Protein AF-A0A419FJH6-F1 (afdb_monomer)

Structure (mmCIF, N/CA/C/O backbone):
data_AF-A0A419FJH6-F1
#
_entry.id   AF-A0A419FJH6-F1
#
loop_
_atom_site.group_PDB
_atom_site.id
_atom_site.type_symbol
_atom_site.label_atom_id
_atom_site.label_alt_id
_atom_site.label_comp_id
_atom_site.label_asym_id
_atom_site.label_entity_id
_atom_site.label_seq_id
_atom_site.pdbx_PDB_ins_code
_atom_site.Cartn_x
_atom_site.Cartn_y
_atom_site.Cartn_z
_atom_site.occupancy
_atom_site.B_iso_or_equiv
_atom_site.auth_seq_id
_atom_site.auth_comp_id
_atom_site.auth_asym_id
_atom_site.auth_atom_id
_atom_site.pdbx_PDB_model_num
ATOM 1 N N . MET 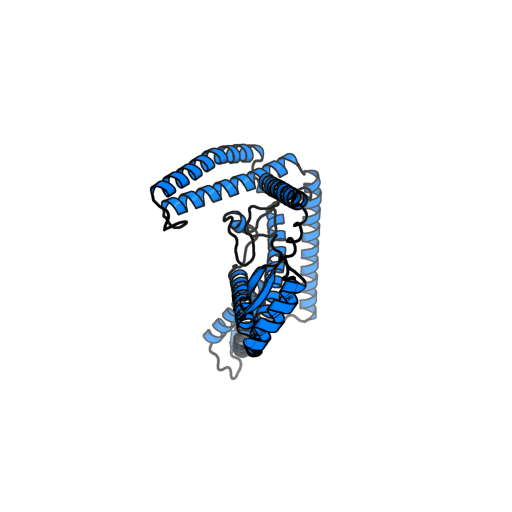A 1 1 ? -9.532 -7.442 39.190 1.00 80.81 1 MET A N 1
ATOM 2 C CA . MET A 1 1 ? -10.784 -8.188 39.504 1.00 80.81 1 MET A CA 1
ATOM 3 C C . MET A 1 1 ? -11.978 -7.260 39.290 1.00 80.81 1 MET A C 1
ATOM 5 O O . MET A 1 1 ? -11.875 -6.102 39.677 1.00 80.81 1 MET A O 1
ATOM 9 N N . TRP A 1 2 ? -13.063 -7.711 38.652 1.00 90.12 2 TRP A N 1
ATOM 10 C CA . TRP A 1 2 ? -14.274 -6.911 38.384 1.00 90.12 2 TRP A CA 1
ATOM 11 C C . TRP A 1 2 ? -15.466 -7.475 39.158 1.00 90.12 2 TRP A C 1
ATOM 13 O O . TRP A 1 2 ? -15.511 -8.678 39.397 1.00 90.12 2 TRP A O 1
ATOM 23 N N . LYS A 1 3 ? -16.409 -6.617 39.556 1.00 92.44 3 LYS A N 1
ATOM 24 C CA . LYS A 1 3 ? -17.670 -7.026 40.186 1.00 92.44 3 LYS A CA 1
ATOM 25 C C . LYS A 1 3 ? -18.856 -6.271 39.575 1.00 92.44 3 LYS A C 1
ATOM 27 O O . LYS A 1 3 ? -18.674 -5.104 39.204 1.00 92.44 3 LYS A O 1
ATOM 32 N N . PRO A 1 4 ? -20.044 -6.889 39.495 1.00 94.56 4 PRO A N 1
ATOM 33 C CA . PRO A 1 4 ? -21.246 -6.196 39.057 1.00 94.56 4 PRO A CA 1
ATOM 34 C C . PRO A 1 4 ? -21.629 -5.107 40.068 1.00 94.56 4 PRO A C 1
ATOM 36 O O . PRO A 1 4 ? -21.401 -5.238 41.277 1.00 94.56 4 PRO A O 1
ATOM 39 N N . ARG A 1 5 ? -22.189 -4.003 39.576 1.00 94.00 5 ARG A N 1
ATOM 40 C CA . ARG A 1 5 ? -22.811 -2.967 40.407 1.00 94.00 5 ARG A CA 1
ATOM 41 C C . ARG A 1 5 ? -24.184 -3.450 40.900 1.00 94.00 5 ARG A C 1
ATOM 43 O O . ARG A 1 5 ? -24.782 -4.323 40.270 1.00 94.00 5 ARG A O 1
ATOM 50 N N . PRO A 1 6 ? -24.716 -2.896 42.005 1.00 93.38 6 PRO A N 1
ATOM 51 C CA . PRO A 1 6 ? -26.091 -3.175 42.415 1.00 93.38 6 PRO A CA 1
ATOM 52 C C . PRO A 1 6 ? -27.074 -2.885 41.270 1.00 93.38 6 PRO A C 1
ATOM 54 O O . PRO A 1 6 ? -27.018 -1.808 40.682 1.00 93.38 6 PRO A O 1
ATOM 57 N N . GLY A 1 7 ? -27.945 -3.846 40.952 1.00 93.19 7 GLY A N 1
ATOM 58 C CA . GLY A 1 7 ? -28.914 -3.731 39.854 1.00 93.19 7 GLY A CA 1
ATOM 59 C C . GLY A 1 7 ? -28.371 -4.057 38.457 1.00 93.19 7 GLY A C 1
ATOM 60 O O . GLY A 1 7 ? -29.101 -3.879 37.487 1.00 93.19 7 GLY A O 1
ATOM 61 N N . ALA A 1 8 ? -27.127 -4.535 38.334 1.00 93.06 8 ALA A N 1
ATOM 62 C CA . ALA A 1 8 ? -26.610 -5.052 37.068 1.00 93.06 8 ALA A CA 1
ATOM 63 C C . ALA A 1 8 ? -27.441 -6.253 36.587 1.00 93.06 8 ALA A C 1
ATOM 65 O O . ALA A 1 8 ? -27.708 -7.179 37.355 1.00 93.06 8 ALA A O 1
ATOM 66 N N . THR A 1 9 ? -27.822 -6.233 35.315 1.00 95.75 9 THR A N 1
ATOM 67 C CA . THR A 1 9 ? -28.545 -7.315 34.635 1.00 95.75 9 THR A CA 1
ATOM 68 C C . THR A 1 9 ? -27.636 -8.127 33.717 1.00 95.75 9 THR A C 1
ATOM 70 O O . THR A 1 9 ? -27.948 -9.277 33.430 1.00 95.75 9 THR A O 1
ATOM 73 N N . ALA A 1 10 ? -26.506 -7.553 33.295 1.00 93.19 10 ALA A N 1
ATOM 74 C CA . ALA A 1 10 ? -25.521 -8.203 32.446 1.00 93.19 10 ALA A CA 1
ATOM 75 C C . ALA A 1 10 ? -24.648 -9.186 33.238 1.00 93.19 10 ALA A C 1
ATOM 77 O O . ALA A 1 10 ? -24.104 -8.869 34.302 1.00 93.19 10 ALA A O 1
ATOM 78 N N . SER A 1 11 ? -24.477 -10.370 32.670 1.00 96.19 11 SER A N 1
ATOM 79 C CA . SER A 1 11 ? -23.607 -11.442 33.139 1.00 96.19 11 SER A CA 1
ATOM 80 C C . SER A 1 11 ? -22.115 -11.110 32.981 1.00 96.19 11 SER A C 1
ATOM 82 O O . SER A 1 11 ? -21.714 -10.158 32.305 1.00 96.19 11 SER A O 1
ATOM 84 N N . GLY A 1 12 ? -21.262 -11.910 33.632 1.00 94.00 12 GLY A N 1
ATOM 85 C CA . GLY A 1 12 ? -19.806 -11.768 33.521 1.00 94.00 12 GLY A CA 1
ATOM 86 C C . GLY A 1 12 ? -19.288 -12.020 32.106 1.00 94.00 12 GLY A C 1
ATOM 87 O O . GLY A 1 12 ? -18.395 -11.307 31.651 1.00 94.00 12 GLY A O 1
ATOM 88 N N . ASP A 1 13 ? -19.885 -12.977 31.398 1.00 96.38 13 ASP A N 1
ATOM 89 C CA . ASP A 1 13 ? -19.510 -13.305 30.023 1.00 96.38 13 ASP A CA 1
ATOM 90 C C . ASP A 1 13 ? -19.894 -12.175 29.062 1.00 96.38 13 ASP A C 1
ATOM 92 O O . ASP A 1 13 ? -19.074 -11.767 28.240 1.00 96.38 13 ASP A O 1
ATOM 96 N N . GLU A 1 14 ? -21.082 -11.579 29.227 1.00 96.12 14 GLU A N 1
ATOM 97 C CA . GLU A 1 14 ? -21.497 -10.392 28.465 1.00 96.12 14 GLU A CA 1
ATOM 98 C C . GLU A 1 14 ? -20.562 -9.203 28.713 1.00 96.12 14 GLU A C 1
ATOM 100 O O . GLU A 1 14 ? -20.206 -8.489 27.778 1.00 96.12 14 GLU A O 1
ATOM 105 N N . PHE A 1 15 ? -20.094 -9.009 29.949 1.00 96.31 15 PHE A N 1
ATOM 106 C CA . PHE A 1 15 ? -19.109 -7.974 30.262 1.00 96.31 15 PHE A CA 1
ATOM 107 C C . PHE A 1 15 ? -17.753 -8.206 29.587 1.00 96.31 15 PHE A C 1
ATOM 109 O O . PHE A 1 15 ? -17.149 -7.265 29.060 1.00 96.31 15 PHE A O 1
ATOM 116 N N . ILE A 1 16 ? -17.259 -9.445 29.597 1.00 95.94 16 ILE A N 1
ATOM 117 C CA . ILE A 1 16 ? -16.005 -9.806 28.927 1.00 95.94 16 ILE A CA 1
ATOM 118 C C . ILE A 1 16 ? -16.146 -9.609 27.414 1.00 95.94 16 ILE A C 1
ATOM 120 O O . ILE A 1 16 ? -15.277 -8.980 26.808 1.00 95.94 16 ILE A O 1
ATOM 124 N N . ALA A 1 17 ? -17.255 -10.068 26.829 1.00 96.56 17 ALA A N 1
ATOM 125 C CA . ALA A 1 17 ? -17.559 -9.896 25.413 1.00 96.56 17 ALA A CA 1
ATOM 126 C C . ALA A 1 17 ? -17.654 -8.413 25.026 1.00 96.56 17 ALA A C 1
ATOM 128 O O . ALA A 1 17 ? -17.020 -7.996 24.060 1.00 96.56 17 ALA A O 1
ATOM 129 N N . ALA A 1 18 ? -18.350 -7.590 25.818 1.00 96.19 18 ALA A N 1
ATOM 130 C CA . ALA A 1 18 ? -18.456 -6.150 25.589 1.00 96.19 18 ALA A CA 1
ATOM 131 C C . ALA A 1 18 ? -17.087 -5.455 25.619 1.00 96.19 18 ALA A C 1
ATOM 133 O O . ALA A 1 18 ? -16.795 -4.621 24.764 1.00 96.19 18 ALA A O 1
ATOM 134 N N . ARG A 1 19 ? -16.206 -5.822 26.562 1.00 95.44 19 ARG A N 1
ATOM 135 C CA . ARG A 1 19 ? -14.836 -5.283 26.610 1.00 95.44 19 ARG A CA 1
ATOM 136 C C . ARG A 1 19 ? -13.991 -5.715 25.418 1.00 95.44 19 ARG A C 1
ATOM 138 O O . ARG A 1 19 ? -13.238 -4.892 24.901 1.00 95.44 19 ARG A O 1
ATOM 145 N N . ALA A 1 20 ? -14.089 -6.979 25.011 1.00 96.06 20 ALA A N 1
ATOM 146 C CA . ALA A 1 20 ? -13.370 -7.499 23.854 1.00 96.06 20 ALA A CA 1
ATOM 147 C C . ALA A 1 20 ? -13.833 -6.811 22.562 1.00 96.06 20 ALA A C 1
ATOM 149 O O . ALA A 1 20 ? -12.997 -6.339 21.795 1.00 96.06 20 ALA A O 1
ATOM 150 N N . LEU A 1 21 ? -15.150 -6.666 22.376 1.00 95.44 21 LEU A N 1
ATOM 151 C CA . LEU A 1 21 ? -15.743 -5.933 21.260 1.00 95.44 21 LEU A CA 1
ATOM 152 C C . LEU A 1 21 ? -15.282 -4.474 21.250 1.00 95.44 21 LEU A C 1
ATOM 154 O O . LEU A 1 21 ? -14.801 -3.991 20.232 1.00 95.44 21 LEU A O 1
ATOM 158 N N . PHE A 1 22 ? -15.364 -3.783 22.389 1.00 94.19 22 PHE A N 1
ATOM 159 C CA . PHE A 1 22 ? -14.934 -2.391 22.493 1.00 94.19 22 PHE A CA 1
ATOM 160 C C . PHE A 1 22 ? -13.457 -2.221 22.118 1.00 94.19 22 PHE A C 1
ATOM 162 O O . PHE A 1 22 ? -13.124 -1.313 21.360 1.00 94.19 22 PHE A O 1
ATOM 169 N N . ALA A 1 23 ? -12.576 -3.097 22.613 1.00 93.19 23 ALA A N 1
ATOM 170 C CA . ALA A 1 23 ? -11.155 -3.072 22.272 1.00 93.19 23 ALA A CA 1
ATOM 171 C C . ALA A 1 23 ? -10.918 -3.347 20.778 1.00 93.19 23 ALA A C 1
ATOM 173 O O . ALA A 1 23 ? -10.216 -2.576 20.131 1.00 93.19 23 ALA A O 1
ATOM 174 N N . SER A 1 24 ? -11.560 -4.382 20.229 1.00 93.62 24 SER A N 1
ATOM 175 C CA . SER A 1 24 ? -11.461 -4.755 18.814 1.00 93.62 24 SER A CA 1
ATOM 176 C C . SER A 1 24 ? -11.923 -3.631 17.886 1.00 93.62 24 SER A C 1
ATOM 178 O O . SER A 1 24 ? -11.225 -3.322 16.926 1.00 93.62 24 SER A O 1
ATOM 180 N N . LEU A 1 25 ? -13.041 -2.968 18.194 1.00 92.94 25 LEU A N 1
ATOM 181 C CA . LEU A 1 25 ? -13.548 -1.842 17.405 1.00 92.94 25 LEU A CA 1
ATOM 182 C C . LEU A 1 25 ? -12.592 -0.648 17.407 1.00 92.94 25 LEU A C 1
ATOM 184 O O . LEU A 1 25 ? -12.423 0.007 16.383 1.00 92.94 25 LEU A O 1
ATOM 188 N N . HIS A 1 26 ? -11.959 -0.355 18.545 1.00 90.88 26 HIS A N 1
ATOM 189 C CA . HIS A 1 26 ? -10.994 0.744 18.631 1.00 90.88 26 HIS A CA 1
ATOM 190 C C . HIS A 1 26 ? -9.681 0.413 17.922 1.00 90.88 26 HIS A C 1
ATOM 192 O O . HIS A 1 26 ? -9.087 1.302 17.317 1.00 90.88 26 HIS A O 1
ATOM 198 N N . GLU A 1 27 ? -9.237 -0.843 17.972 1.00 88.88 27 GLU A N 1
ATOM 199 C CA . GLU A 1 27 ? -8.090 -1.316 17.197 1.00 88.88 27 GLU A CA 1
ATOM 200 C C . GLU A 1 27 ? -8.376 -1.233 15.692 1.00 88.88 27 GLU A C 1
ATOM 202 O O . GLU A 1 27 ? -7.587 -0.659 14.943 1.00 88.88 27 GLU A O 1
ATOM 207 N N . GLU A 1 28 ? -9.549 -1.697 15.258 1.00 88.88 28 GLU A N 1
ATOM 208 C CA . GLU A 1 28 ? -9.995 -1.591 13.869 1.00 88.88 28 GLU A CA 1
ATOM 209 C C . GLU A 1 28 ? -10.086 -0.123 13.419 1.00 88.88 28 GLU A C 1
ATOM 211 O O . GLU A 1 28 ? -9.650 0.224 12.319 1.00 88.88 28 GLU A O 1
ATOM 216 N N . ALA A 1 29 ? -10.560 0.767 14.297 1.00 90.00 29 ALA A N 1
ATOM 217 C CA . ALA A 1 29 ? -10.682 2.196 14.029 1.00 90.00 29 ALA A CA 1
ATOM 218 C C . ALA A 1 29 ? -9.343 2.917 13.797 1.00 90.00 29 ALA A C 1
ATOM 220 O O . ALA A 1 29 ? -9.328 3.977 13.164 1.00 90.00 29 ALA A O 1
ATOM 221 N N . LEU A 1 30 ? -8.212 2.359 14.250 1.00 85.94 30 LEU A N 1
ATOM 222 C CA . LEU A 1 30 ? -6.887 2.908 13.934 1.00 85.94 30 LEU A CA 1
ATOM 223 C C . LEU A 1 30 ? -6.618 2.881 12.424 1.00 85.94 30 LEU A C 1
ATOM 225 O O . LEU A 1 30 ? -6.013 3.811 11.884 1.00 85.94 30 LEU A O 1
ATOM 229 N N . TRP A 1 31 ? -7.094 1.835 11.743 1.00 88.81 31 TRP A N 1
ATOM 230 C CA . TRP A 1 31 ? -6.970 1.675 10.295 1.00 88.81 31 TRP A CA 1
ATOM 231 C C . TRP A 1 31 ? -8.214 2.151 9.535 1.00 88.81 31 TRP A C 1
ATOM 233 O O . TRP A 1 31 ? -8.096 2.749 8.463 1.00 88.81 31 TRP A O 1
ATOM 243 N N . ASN A 1 32 ? -9.400 1.934 10.106 1.00 89.12 32 ASN A N 1
ATOM 244 C CA . ASN A 1 32 ? -10.706 2.231 9.522 1.00 89.12 32 ASN A CA 1
ATOM 245 C C . ASN A 1 32 ? -11.507 3.185 10.432 1.00 89.12 32 ASN A C 1
ATOM 247 O O . ASN A 1 32 ? -12.427 2.743 11.115 1.00 89.12 32 ASN A O 1
ATOM 251 N N . PRO A 1 33 ? -11.206 4.499 10.458 1.00 87.19 33 PRO A N 1
ATOM 252 C CA . PRO A 1 33 ? -11.818 5.431 11.413 1.00 87.19 33 PRO A CA 1
ATOM 253 C C . PRO A 1 33 ? -13.352 5.457 11.419 1.00 87.19 33 PRO A C 1
ATOM 255 O O . PRO A 1 33 ? -13.955 5.695 12.459 1.00 87.19 33 PRO A O 1
ATOM 258 N N . TRP A 1 34 ? -13.978 5.184 10.273 1.00 89.69 34 TRP A N 1
ATOM 259 C CA . TRP A 1 34 ? -15.435 5.142 10.117 1.00 89.69 34 TRP A CA 1
ATOM 260 C C . TRP A 1 34 ? -16.102 3.962 10.827 1.00 89.69 34 TRP A C 1
ATOM 262 O O . TRP A 1 34 ? -17.310 3.997 11.014 1.00 89.69 34 TRP A O 1
ATOM 272 N N . VAL A 1 35 ? -15.355 2.944 11.270 1.00 90.00 35 VAL A N 1
ATOM 273 C CA . VAL A 1 35 ? -15.905 1.828 12.062 1.00 90.00 35 VAL A CA 1
ATOM 274 C C . VAL A 1 35 ? -16.599 2.333 13.325 1.00 90.00 35 VAL A C 1
ATOM 276 O O . VAL A 1 35 ? -17.611 1.770 13.732 1.00 90.00 35 VAL A O 1
ATOM 279 N N . LEU A 1 36 ? -16.100 3.421 13.921 1.00 89.38 36 LEU A N 1
ATOM 280 C CA . LEU A 1 36 ? -16.726 4.013 15.103 1.00 89.38 36 LEU A CA 1
ATOM 281 C C . LEU A 1 36 ? -18.090 4.636 14.794 1.00 89.38 36 LEU A C 1
ATOM 283 O O . LEU A 1 36 ? -18.980 4.572 15.639 1.00 89.38 36 LEU A O 1
ATOM 287 N N . ASP A 1 37 ? -18.258 5.199 13.598 1.00 90.25 37 ASP A N 1
ATOM 288 C CA . ASP A 1 37 ? -19.522 5.788 13.156 1.00 90.25 37 ASP A CA 1
ATOM 289 C C . ASP A 1 37 ? -20.488 4.688 12.689 1.00 90.25 37 ASP A C 1
ATOM 291 O O . ASP A 1 37 ? -21.632 4.623 13.140 1.00 90.25 37 ASP A O 1
ATOM 295 N N . ASP A 1 38 ? -20.005 3.771 11.846 1.00 91.69 38 ASP A N 1
ATOM 296 C CA . ASP A 1 38 ? -20.792 2.687 11.250 1.00 91.69 38 ASP A CA 1
ATOM 297 C C . ASP A 1 38 ? -21.301 1.695 12.312 1.00 91.69 38 ASP A C 1
ATOM 299 O O . ASP A 1 38 ? -22.392 1.141 12.177 1.00 91.69 38 ASP A O 1
ATOM 303 N N . ARG A 1 39 ? -20.535 1.494 13.396 1.00 94.38 39 ARG A N 1
ATOM 304 C CA . ARG A 1 39 ? -20.859 0.575 14.505 1.00 94.38 39 ARG A CA 1
ATOM 305 C C . ARG A 1 39 ? -21.109 1.311 15.825 1.00 94.38 39 ARG A C 1
ATOM 307 O O . ARG A 1 39 ? -20.954 0.734 16.903 1.00 94.38 39 ARG A O 1
ATOM 314 N N . ALA A 1 40 ? -21.533 2.576 15.763 1.00 94.56 40 ALA A N 1
ATOM 315 C CA . ALA A 1 40 ? -21.797 3.399 16.946 1.00 94.56 40 ALA A CA 1
ATOM 316 C C . ALA A 1 40 ? -22.798 2.745 17.918 1.00 94.56 40 ALA A C 1
ATOM 318 O O . ALA A 1 40 ? -22.601 2.783 19.131 1.00 94.56 40 ALA A O 1
ATOM 319 N N . SER A 1 41 ? -23.844 2.090 17.403 1.00 95.81 41 SER A N 1
ATOM 320 C CA . SER A 1 41 ? -24.839 1.391 18.229 1.00 95.81 41 SER A CA 1
ATOM 321 C C . SER A 1 41 ? -24.231 0.239 19.035 1.00 95.81 41 SER A C 1
ATOM 323 O O . SER A 1 41 ? -24.547 0.086 20.213 1.00 95.81 41 SER A O 1
ATOM 325 N N . GLU A 1 42 ? -23.324 -0.535 18.437 1.00 95.81 42 GLU A N 1
ATOM 326 C CA . GLU A 1 42 ? -22.615 -1.625 19.110 1.00 95.81 42 GLU A CA 1
ATOM 327 C C . GLU A 1 42 ? -21.668 -1.093 20.190 1.00 95.81 42 GLU A C 1
ATOM 329 O O . GLU A 1 42 ? -21.574 -1.666 21.276 1.00 95.81 42 GLU A O 1
ATOM 334 N N . ILE A 1 43 ? -21.007 0.040 19.929 1.00 94.69 43 ILE A N 1
ATOM 335 C CA . ILE A 1 43 ? -20.155 0.721 20.911 1.00 94.69 43 ILE A CA 1
ATOM 336 C C . ILE A 1 43 ? -20.981 1.181 22.111 1.00 94.69 43 ILE A C 1
ATOM 338 O O . ILE A 1 43 ? -20.573 0.953 23.250 1.00 94.69 43 ILE A O 1
ATOM 342 N N . GLU A 1 44 ? -22.132 1.814 21.880 1.00 96.31 44 GLU A N 1
ATOM 343 C CA . GLU A 1 44 ? -23.008 2.273 22.961 1.00 96.31 44 GLU A CA 1
ATOM 344 C C . GLU A 1 44 ? -23.591 1.101 23.761 1.00 96.31 44 GLU A C 1
ATOM 346 O O . GLU A 1 44 ? -23.621 1.151 24.991 1.00 96.31 44 GLU A O 1
ATOM 351 N N . GLN A 1 45 ? -23.958 -0.003 23.104 1.00 95.94 45 GLN A N 1
ATOM 352 C CA . GLN A 1 45 ? -24.375 -1.231 23.789 1.00 95.94 45 GLN A CA 1
ATOM 353 C C . GLN A 1 45 ? -23.244 -1.821 24.642 1.00 95.94 45 GLN A C 1
ATOM 355 O O . GLN A 1 45 ? -23.451 -2.137 25.817 1.00 95.94 45 GLN A O 1
ATOM 360 N N . ALA A 1 46 ? -22.030 -1.921 24.093 1.00 96.00 46 ALA A N 1
ATOM 361 C CA . ALA A 1 46 ? -20.866 -2.400 24.831 1.00 96.00 46 ALA A CA 1
ATOM 362 C C . ALA A 1 46 ? -20.553 -1.498 26.036 1.00 96.00 46 ALA A C 1
ATOM 364 O O . ALA A 1 46 ? -20.299 -2.000 27.132 1.00 96.00 46 ALA A O 1
ATOM 365 N N . LYS A 1 47 ? -20.621 -0.169 25.871 1.00 96.19 47 LYS A N 1
ATOM 366 C CA . LYS A 1 47 ? -20.477 0.799 26.971 1.00 96.19 47 LYS A CA 1
ATOM 367 C C . LYS A 1 47 ? -21.533 0.583 28.048 1.00 96.19 47 LYS A C 1
ATOM 369 O O . LYS A 1 47 ? -21.162 0.461 29.212 1.00 96.19 47 LYS A O 1
ATOM 374 N N . ALA A 1 48 ? -22.805 0.454 27.673 1.00 96.56 48 ALA A N 1
ATOM 375 C CA . ALA A 1 48 ? -23.894 0.226 28.618 1.00 96.56 48 ALA A CA 1
ATOM 376 C C . ALA A 1 48 ? -23.682 -1.050 29.449 1.00 96.56 48 ALA A C 1
ATOM 378 O O . ALA A 1 48 ? -23.886 -1.035 30.662 1.00 96.56 48 ALA A O 1
ATOM 379 N N . VAL A 1 49 ? -23.208 -2.142 28.837 1.00 96.62 49 VAL A N 1
ATOM 380 C CA . VAL A 1 49 ? -22.836 -3.367 29.567 1.00 96.62 49 VAL A CA 1
ATOM 381 C C . VAL A 1 49 ? -21.645 -3.113 30.495 1.00 96.62 49 VAL A C 1
ATOM 383 O O . VAL A 1 49 ? -21.689 -3.476 31.670 1.00 96.62 49 VAL A O 1
ATOM 386 N N . MET A 1 50 ? -20.584 -2.462 30.009 1.00 95.25 50 MET A N 1
ATOM 387 C CA . MET A 1 50 ? -19.392 -2.168 30.815 1.00 95.25 50 MET A CA 1
ATOM 388 C C . MET A 1 50 ? -19.688 -1.271 32.024 1.00 95.25 50 MET A C 1
ATOM 390 O O . MET A 1 50 ? -19.080 -1.451 33.082 1.00 95.25 50 MET A O 1
ATOM 394 N N . GLU A 1 51 ? -20.625 -0.333 31.901 1.00 95.56 51 GLU A N 1
ATOM 395 C CA . GLU A 1 51 ? -21.041 0.573 32.975 1.00 95.56 51 GLU A CA 1
ATOM 396 C C . GLU A 1 51 ? -21.759 -0.136 34.130 1.00 95.56 51 GLU A C 1
ATOM 398 O O . GLU A 1 51 ? -21.708 0.345 35.267 1.00 95.56 51 GLU A O 1
ATOM 403 N N . GLN A 1 52 ? -22.350 -1.311 33.885 1.00 96.19 52 GLN A N 1
ATOM 404 C CA . GLN A 1 52 ? -22.941 -2.155 34.932 1.00 96.19 52 GLN A CA 1
ATOM 405 C C . GLN A 1 52 ? -21.888 -2.822 35.824 1.00 96.19 52 GLN A C 1
ATOM 407 O O . GLN A 1 52 ? -22.225 -3.409 36.852 1.00 96.19 52 GLN A O 1
ATOM 412 N N . TRP A 1 53 ? -20.606 -2.715 35.476 1.00 95.38 53 TRP A N 1
ATOM 413 C CA . TRP A 1 53 ? -19.506 -3.333 36.200 1.00 95.38 53 TRP A CA 1
ATOM 414 C C . TRP A 1 53 ? -18.584 -2.278 36.815 1.00 95.38 53 TRP A C 1
ATOM 416 O O . TRP A 1 53 ? -18.531 -1.108 36.429 1.00 95.38 53 TRP A O 1
ATOM 426 N N . THR A 1 54 ? -17.863 -2.673 37.860 1.00 90.94 54 THR A N 1
ATOM 427 C CA . THR A 1 54 ? -16.844 -1.831 38.487 1.00 90.94 54 THR A CA 1
ATOM 428 C C . THR A 1 54 ? -15.618 -2.651 38.848 1.00 90.94 54 THR A C 1
ATOM 430 O O . THR A 1 54 ? -15.702 -3.846 39.146 1.00 90.94 54 THR A O 1
ATOM 433 N N . ARG A 1 55 ? -14.449 -2.009 38.837 1.00 86.94 55 ARG A N 1
ATOM 434 C CA . ARG A 1 55 ? -13.218 -2.643 39.310 1.00 86.94 55 ARG A CA 1
ATOM 435 C C . ARG A 1 55 ? -13.331 -2.893 40.817 1.00 86.94 55 ARG A C 1
ATOM 437 O O . ARG A 1 55 ? -13.717 -2.013 41.581 1.00 86.94 55 ARG A O 1
ATOM 444 N N . ALA A 1 56 ? -13.015 -4.116 41.224 1.00 82.81 56 ALA A N 1
ATOM 445 C CA . ALA A 1 56 ? -13.089 -4.624 42.593 1.00 82.81 56 ALA A CA 1
ATOM 446 C C . ALA A 1 56 ? -11.712 -4.701 43.278 1.00 82.81 56 ALA A C 1
ATOM 448 O O . ALA A 1 56 ? -11.592 -5.269 44.357 1.00 82.81 56 ALA A O 1
ATOM 449 N N . GLU A 1 57 ? -10.660 -4.172 42.647 1.00 81.19 57 GLU A N 1
ATOM 450 C CA . GLU A 1 57 ? -9.303 -4.170 43.199 1.00 81.19 57 GLU A CA 1
ATOM 451 C C . GLU A 1 57 ? -9.227 -3.316 44.478 1.00 81.19 57 GLU A C 1
ATOM 453 O O . GLU A 1 57 ? -9.460 -2.108 44.399 1.00 81.19 57 GLU A O 1
ATOM 458 N N . PRO A 1 58 ? -8.848 -3.892 45.642 1.00 69.56 58 PRO A N 1
ATOM 459 C CA . PRO A 1 58 ? -8.902 -3.209 46.943 1.00 69.56 58 PRO A CA 1
ATOM 460 C C . PRO A 1 58 ? -8.021 -1.956 47.086 1.00 69.56 58 PRO A C 1
ATOM 462 O O . PRO A 1 58 ? -8.087 -1.278 48.105 1.00 69.56 58 PRO A O 1
ATOM 465 N N . ARG A 1 59 ? -7.156 -1.659 46.108 1.00 71.44 59 ARG A N 1
ATOM 466 C CA . ARG A 1 59 ? -6.180 -0.554 46.152 1.00 71.44 59 ARG A CA 1
ATOM 467 C C . ARG A 1 59 ? -6.086 0.240 44.852 1.00 71.44 59 ARG A C 1
ATOM 469 O O . ARG A 1 59 ? -5.120 0.973 44.652 1.00 71.44 59 ARG A O 1
ATOM 476 N N . LEU A 1 60 ? -7.049 0.095 43.946 1.00 71.19 60 LEU A N 1
ATOM 477 C CA . LEU A 1 60 ? -6.992 0.836 42.696 1.00 71.19 60 LEU A CA 1
ATOM 478 C C . LEU A 1 60 ? -7.311 2.315 42.937 1.00 71.19 60 LEU A C 1
ATOM 480 O O . LEU A 1 60 ? -8.469 2.707 43.062 1.00 71.19 60 LEU A O 1
ATOM 484 N N . LYS A 1 61 ? -6.270 3.145 42.956 1.00 77.19 61 LYS A N 1
ATOM 485 C CA . LYS A 1 61 ? -6.406 4.599 42.925 1.00 77.19 61 LYS A CA 1
ATOM 486 C C . LYS A 1 61 ? -6.591 5.030 41.471 1.00 77.19 61 LYS A C 1
ATOM 488 O O . LYS A 1 61 ? -5.701 4.822 40.650 1.00 77.19 61 LYS A O 1
ATOM 493 N N . GLN A 1 62 ? -7.746 5.607 41.139 1.00 77.38 62 GLN A N 1
ATOM 494 C CA . GLN A 1 62 ? -7.921 6.244 39.834 1.00 77.38 62 GLN A CA 1
ATOM 495 C C . GLN A 1 62 ? -6.928 7.403 39.709 1.00 77.38 62 GLN A C 1
ATOM 497 O O . GLN A 1 62 ? -6.797 8.203 40.638 1.00 77.38 62 GLN A O 1
ATOM 502 N N . MET A 1 63 ? -6.234 7.486 38.572 1.00 86.38 63 MET A N 1
ATOM 503 C CA . MET A 1 63 ? -5.357 8.618 38.300 1.00 86.38 63 MET A CA 1
ATOM 504 C C . MET A 1 63 ? -6.181 9.904 38.277 1.00 86.38 63 MET A C 1
ATOM 506 O O . MET A 1 63 ? -7.184 10.023 37.573 1.00 86.38 63 MET A O 1
ATOM 510 N N . THR A 1 64 ? -5.738 10.892 39.039 1.00 91.25 64 THR A N 1
ATOM 511 C CA . THR A 1 64 ? -6.267 12.250 38.970 1.00 91.25 64 THR A CA 1
ATOM 512 C C . THR A 1 64 ? -5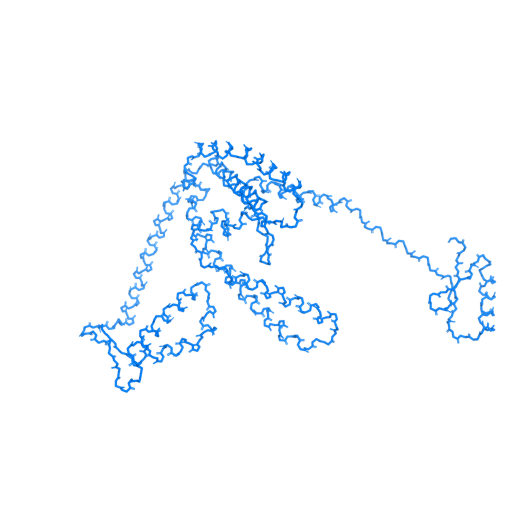.941 12.868 37.610 1.00 91.25 64 THR A C 1
ATOM 514 O O . THR A 1 64 ? -4.949 12.525 36.965 1.00 91.25 64 THR A O 1
ATOM 517 N N . ARG A 1 65 ? -6.722 13.872 37.186 1.00 89.50 65 ARG A N 1
ATOM 518 C CA . ARG A 1 65 ? -6.418 14.645 35.964 1.00 89.50 65 ARG A CA 1
ATOM 519 C C . ARG A 1 65 ? -4.994 15.222 35.967 1.00 89.50 65 ARG A C 1
ATOM 521 O O . ARG A 1 65 ? -4.401 15.370 34.905 1.00 89.50 65 ARG A O 1
ATOM 528 N N . LYS A 1 66 ? -4.455 15.562 37.146 1.00 93.06 66 LYS A N 1
ATOM 529 C CA . LYS A 1 66 ? -3.082 16.063 37.308 1.00 93.06 66 LYS A CA 1
ATOM 530 C C . LYS A 1 66 ? -2.051 14.961 37.051 1.00 93.06 66 LYS A C 1
ATOM 532 O O . LYS A 1 66 ? -1.138 15.189 36.268 1.00 93.06 66 LYS A O 1
ATOM 537 N N . GLU A 1 67 ? -2.230 13.785 37.655 1.00 92.94 67 GLU A N 1
ATOM 538 C CA . GLU A 1 67 ? -1.361 12.617 37.437 1.00 92.94 67 GLU A CA 1
ATOM 539 C C . GLU A 1 67 ? -1.383 12.186 35.957 1.00 92.94 67 GLU A C 1
ATOM 541 O O . GLU A 1 67 ? -0.329 11.941 35.379 1.00 92.94 67 GLU A O 1
ATOM 546 N N . LEU A 1 68 ? -2.552 12.189 35.298 1.00 91.25 68 LEU A N 1
ATOM 547 C CA . LEU A 1 68 ? -2.657 11.885 33.862 1.00 91.25 68 LEU A CA 1
ATOM 548 C C . LEU A 1 68 ? -1.902 12.903 32.996 1.00 91.25 68 LEU A C 1
ATOM 550 O O . LEU A 1 68 ? -1.166 12.520 32.094 1.00 91.25 68 LEU A O 1
ATOM 554 N N . LYS A 1 69 ? -2.044 14.205 33.277 1.00 93.62 69 LYS A N 1
ATOM 555 C CA . LYS A 1 69 ? -1.289 15.246 32.560 1.00 93.62 69 LYS A CA 1
ATOM 556 C C . LYS A 1 69 ? 0.221 15.081 32.725 1.00 93.62 69 LYS A C 1
ATOM 558 O O . LYS A 1 69 ? 0.948 15.306 31.766 1.00 93.62 69 LYS A O 1
ATOM 563 N N . GLN A 1 70 ? 0.682 14.708 33.918 1.00 95.00 70 GLN A N 1
ATOM 564 C CA . GLN A 1 70 ? 2.101 14.461 34.182 1.00 95.00 70 GLN A CA 1
ATOM 565 C C . GLN A 1 70 ? 2.617 13.242 33.414 1.00 95.00 70 GLN A C 1
ATOM 567 O O . GLN A 1 70 ? 3.692 13.321 32.829 1.00 95.00 70 GLN A O 1
ATOM 572 N N . LEU A 1 71 ? 1.838 12.156 33.359 1.00 93.31 71 LEU A N 1
ATOM 573 C CA . LEU A 1 71 ? 2.173 10.979 32.556 1.00 93.31 71 LEU A CA 1
ATOM 574 C C . LEU A 1 71 ? 2.322 11.346 31.072 1.00 93.31 71 LEU A C 1
ATOM 576 O O . LEU A 1 71 ? 3.368 11.096 30.484 1.00 93.31 71 LEU A O 1
ATOM 580 N N . LEU A 1 72 ? 1.325 12.028 30.501 1.00 93.81 72 LEU A N 1
ATOM 581 C CA . LEU A 1 72 ? 1.355 12.454 29.097 1.00 93.81 72 LEU A CA 1
ATOM 582 C C . LEU A 1 72 ? 2.503 13.432 28.797 1.00 93.81 72 LEU A C 1
ATOM 584 O O . LEU A 1 72 ? 3.043 13.430 27.695 1.00 93.81 72 LEU A O 1
ATOM 588 N N . ALA A 1 73 ? 2.866 14.301 29.748 1.00 95.31 73 ALA A N 1
ATOM 589 C CA . ALA A 1 73 ? 4.011 15.199 29.595 1.00 95.31 73 ALA A CA 1
ATOM 590 C C . ALA A 1 73 ? 5.328 14.414 29.531 1.00 95.31 73 ALA A C 1
ATOM 592 O O . ALA A 1 73 ? 6.132 14.656 28.635 1.00 95.31 73 ALA A O 1
ATOM 593 N N . ARG A 1 74 ? 5.502 13.426 30.415 1.00 95.69 74 ARG A N 1
ATOM 594 C CA . ARG A 1 74 ? 6.670 12.544 30.419 1.00 95.69 74 ARG A CA 1
ATOM 595 C C . ARG A 1 74 ? 6.782 11.732 29.127 1.00 95.69 74 ARG A C 1
ATOM 597 O O . ARG A 1 74 ? 7.851 11.689 28.535 1.00 95.69 74 ARG A O 1
ATOM 604 N N . GLU A 1 75 ? 5.687 11.141 28.657 1.00 94.12 75 GLU A N 1
ATOM 605 C CA . GLU A 1 75 ? 5.673 10.399 27.386 1.00 94.12 75 GLU A CA 1
ATOM 606 C C . GLU A 1 75 ? 6.083 11.287 26.199 1.00 94.12 75 GLU A C 1
ATOM 608 O O . GLU A 1 75 ? 6.816 10.849 25.314 1.00 94.12 75 GLU A O 1
ATOM 613 N N . ARG A 1 76 ? 5.667 12.562 26.189 1.00 95.94 76 ARG A N 1
ATOM 614 C CA . ARG A 1 76 ? 6.099 13.532 25.167 1.00 95.94 76 ARG A CA 1
ATOM 615 C C . ARG A 1 76 ? 7.589 13.844 25.247 1.00 95.94 76 ARG A C 1
ATOM 617 O O . ARG A 1 76 ? 8.221 13.964 24.202 1.00 95.94 76 ARG A O 1
ATOM 624 N N . GLU A 1 77 ? 8.135 14.000 26.450 1.00 96.31 77 GLU A N 1
ATOM 625 C CA . GLU A 1 77 ? 9.572 14.220 26.655 1.00 96.31 77 GLU A CA 1
ATOM 626 C C . GLU A 1 77 ? 10.389 13.010 26.185 1.00 96.31 77 GLU A C 1
ATOM 628 O O . GLU A 1 77 ? 11.352 13.174 25.437 1.00 96.31 77 GLU A O 1
ATOM 633 N N . GLU A 1 78 ? 9.967 11.796 26.550 1.00 95.56 78 GLU A N 1
ATOM 634 C CA . GLU A 1 78 ? 10.596 10.544 26.114 1.00 95.56 78 GLU A CA 1
ATOM 635 C C . GLU A 1 78 ? 10.554 10.404 24.582 1.00 95.56 78 GLU A C 1
ATOM 637 O O . GLU A 1 78 ? 11.580 10.130 23.956 1.00 95.56 78 GLU A O 1
ATOM 642 N N . PHE A 1 79 ? 9.407 10.681 23.955 1.00 93.44 79 PHE A N 1
ATOM 643 C CA . PHE A 1 79 ? 9.272 10.679 22.497 1.00 93.44 79 PHE A CA 1
ATOM 644 C C . PHE A 1 79 ? 10.164 11.733 21.817 1.00 93.44 79 PHE A C 1
ATOM 646 O O . PHE A 1 79 ? 10.824 11.444 20.816 1.00 93.44 79 PHE A O 1
ATOM 653 N N . ALA A 1 80 ? 10.229 12.954 22.358 1.00 95.62 80 ALA A N 1
ATOM 654 C CA . ALA A 1 80 ? 11.076 14.020 21.822 1.00 95.62 80 ALA A CA 1
ATOM 655 C C . ALA A 1 80 ? 12.572 13.677 21.919 1.00 95.62 80 ALA A C 1
ATOM 657 O O . ALA A 1 80 ? 13.336 13.957 20.988 1.00 95.62 80 ALA A O 1
ATOM 658 N N . ALA A 1 81 ? 12.990 13.034 23.013 1.00 95.88 81 ALA A N 1
ATOM 659 C CA . ALA A 1 81 ? 14.352 12.541 23.181 1.00 95.88 81 ALA A CA 1
ATOM 660 C C . ALA A 1 81 ? 14.685 11.461 22.138 1.00 95.88 81 ALA A C 1
ATOM 662 O O . ALA A 1 81 ? 15.686 11.585 21.432 1.00 95.88 81 ALA A O 1
ATOM 663 N N . GLN A 1 82 ? 13.804 10.468 21.961 1.00 94.19 82 GLN A N 1
ATOM 664 C CA . GLN A 1 82 ? 13.961 9.424 20.939 1.00 94.19 82 GLN A CA 1
ATOM 665 C C . GLN A 1 82 ? 14.055 10.012 19.526 1.00 94.19 82 GLN A C 1
ATOM 667 O O . GLN A 1 82 ? 14.919 9.623 18.740 1.00 94.19 82 GLN A O 1
ATOM 672 N N . GLN A 1 83 ? 13.210 10.992 19.201 1.00 93.25 83 GLN A N 1
ATOM 673 C CA . GLN A 1 83 ? 13.236 11.653 17.899 1.00 93.25 83 GLN A CA 1
ATOM 674 C C . GLN A 1 83 ? 14.531 12.451 17.680 1.00 93.25 83 GLN A C 1
ATOM 676 O O . GLN A 1 83 ? 15.082 12.450 16.578 1.00 93.25 83 GLN A O 1
ATOM 681 N N . THR A 1 84 ? 15.049 13.102 18.723 1.00 96.38 84 THR A N 1
ATOM 682 C CA . THR A 1 84 ? 16.328 13.829 18.674 1.00 96.38 84 THR A CA 1
ATOM 683 C C . THR A 1 84 ? 17.504 12.880 18.445 1.00 96.38 84 THR A C 1
ATOM 685 O O . THR A 1 84 ? 18.375 13.157 17.614 1.00 96.38 84 THR A O 1
ATOM 688 N N . GLU A 1 85 ? 17.511 11.734 19.125 1.00 96.06 85 GLU A N 1
ATOM 689 C CA . GLU A 1 85 ? 18.526 10.699 18.938 1.00 96.06 85 GLU A CA 1
ATOM 690 C C . GLU A 1 85 ? 18.461 10.096 17.526 1.00 96.06 85 GLU A C 1
ATOM 692 O O . GLU A 1 85 ? 19.482 10.018 16.840 1.00 96.06 85 GLU A O 1
ATOM 697 N N . ALA A 1 86 ? 17.263 9.740 17.050 1.00 93.25 86 ALA A N 1
ATOM 698 C CA . ALA A 1 86 ? 17.057 9.215 15.701 1.00 93.25 86 ALA A CA 1
ATOM 699 C C . ALA A 1 86 ? 17.513 10.210 14.619 1.00 93.25 86 ALA A C 1
ATOM 701 O O . ALA A 1 86 ? 18.215 9.831 13.680 1.00 93.25 86 ALA A O 1
ATOM 702 N N . ASN A 1 87 ? 17.187 11.498 14.776 1.00 95.00 87 ASN A N 1
ATOM 703 C CA . ASN A 1 87 ? 17.654 12.551 13.874 1.00 95.00 87 ASN A CA 1
ATOM 704 C C . ASN A 1 87 ? 19.183 12.692 13.900 1.00 95.00 87 ASN A C 1
ATOM 706 O O . ASN A 1 87 ? 19.794 12.800 12.841 1.00 95.00 87 ASN A O 1
ATOM 710 N N . SER A 1 88 ? 19.812 12.633 15.078 1.00 96.12 88 SER A N 1
ATOM 711 C CA . SER A 1 88 ? 21.277 12.678 15.200 1.00 96.12 88 SER A CA 1
ATOM 712 C C . SER A 1 88 ? 21.945 11.507 14.471 1.00 96.12 88 SER A C 1
ATOM 714 O O . SER A 1 88 ? 22.873 11.713 13.688 1.00 96.12 88 SER A O 1
ATOM 716 N N . ARG A 1 89 ? 21.436 10.278 14.654 1.00 95.88 89 ARG A N 1
ATOM 717 C CA . ARG A 1 89 ? 21.919 9.087 13.929 1.00 95.88 89 ARG A CA 1
ATOM 718 C C . ARG A 1 89 ? 21.756 9.244 12.415 1.00 95.88 89 ARG A C 1
ATOM 720 O O . ARG A 1 89 ? 22.667 8.895 11.665 1.00 95.88 89 ARG A O 1
ATOM 727 N N . ARG A 1 90 ? 20.626 9.802 11.964 1.00 96.06 90 ARG A N 1
ATOM 728 C CA . ARG A 1 90 ? 20.369 10.080 10.544 1.00 96.06 90 ARG A CA 1
ATOM 729 C C . ARG A 1 90 ? 21.387 11.057 9.958 1.00 96.06 90 ARG A C 1
ATOM 731 O O . ARG A 1 90 ? 21.943 10.763 8.905 1.00 96.06 90 ARG A O 1
ATOM 738 N N . GLU A 1 91 ? 21.649 12.186 10.617 1.00 96.25 91 GLU A N 1
ATOM 739 C CA . GLU A 1 91 ? 22.615 13.175 10.112 1.00 96.25 91 GLU A CA 1
ATOM 740 C C . GLU A 1 91 ? 24.036 12.599 10.026 1.00 96.25 91 GLU A C 1
ATOM 742 O O . GLU A 1 91 ? 24.738 12.853 9.051 1.00 96.25 91 GLU A O 1
ATOM 747 N N . ILE A 1 92 ? 24.438 11.747 10.978 1.00 96.88 92 ILE A N 1
ATOM 748 C CA . ILE A 1 92 ? 25.720 11.026 10.904 1.00 96.88 92 ILE A CA 1
ATOM 749 C C . ILE A 1 92 ? 25.754 10.105 9.675 1.00 96.88 92 ILE A C 1
ATOM 751 O O . ILE A 1 92 ? 26.704 10.147 8.896 1.00 96.88 92 ILE A O 1
ATOM 755 N N . ARG A 1 93 ? 24.707 9.295 9.460 1.00 97.25 93 ARG A N 1
ATOM 756 C CA . ARG A 1 93 ? 24.615 8.392 8.298 1.00 97.25 93 ARG A CA 1
ATOM 757 C C . ARG A 1 93 ? 24.581 9.135 6.970 1.00 97.25 93 ARG A C 1
ATOM 759 O O . ARG A 1 93 ? 25.122 8.637 5.992 1.00 97.25 93 ARG A O 1
ATOM 766 N N . ARG A 1 94 ? 23.984 10.324 6.926 1.00 97.00 94 ARG A N 1
ATOM 767 C CA . ARG A 1 94 ? 23.931 11.153 5.719 1.00 97.00 94 ARG A CA 1
ATOM 768 C C . ARG A 1 94 ? 25.325 11.476 5.173 1.00 97.00 94 ARG A C 1
ATOM 770 O O . ARG A 1 94 ? 25.495 11.540 3.961 1.00 97.00 94 ARG A O 1
ATOM 777 N N . ALA A 1 95 ? 26.325 11.625 6.044 1.00 96.31 95 ALA A N 1
ATOM 778 C CA . ALA A 1 95 ? 27.718 11.821 5.635 1.00 96.31 95 ALA A CA 1
ATOM 779 C C . ALA A 1 95 ? 28.362 10.564 5.013 1.00 96.31 95 ALA A C 1
ATOM 781 O O . ALA A 1 95 ? 29.377 10.676 4.334 1.00 96.31 95 ALA A O 1
ATOM 782 N N . LEU A 1 96 ? 27.775 9.382 5.230 1.00 96.31 96 LEU A N 1
ATOM 783 C CA . LEU A 1 96 ? 28.211 8.091 4.685 1.00 96.31 96 LEU A CA 1
ATOM 784 C C . LEU A 1 96 ? 27.447 7.699 3.409 1.00 96.31 96 LEU A C 1
ATOM 786 O O . LEU A 1 96 ? 27.560 6.561 2.957 1.00 96.31 96 LEU A O 1
ATOM 790 N N . TYR A 1 97 ? 26.628 8.603 2.863 1.00 97.75 97 TYR A N 1
ATOM 791 C CA . TYR A 1 97 ? 25.854 8.345 1.656 1.00 97.75 97 TYR A CA 1
ATOM 792 C C . TYR A 1 97 ? 26.769 8.041 0.464 1.00 97.75 97 TYR A C 1
ATOM 794 O O . TYR A 1 97 ? 27.643 8.837 0.117 1.00 97.75 97 TYR A O 1
ATOM 802 N N . ASP A 1 98 ? 26.513 6.908 -0.185 1.00 97.44 98 ASP A N 1
ATOM 803 C CA . ASP A 1 98 ? 27.176 6.485 -1.413 1.00 97.44 98 ASP A CA 1
ATOM 804 C C . ASP A 1 98 ? 26.144 6.454 -2.556 1.00 97.44 98 ASP A C 1
ATOM 806 O O . ASP A 1 98 ? 25.284 5.566 -2.580 1.00 97.44 98 ASP A O 1
ATOM 810 N N . PRO A 1 99 ? 26.214 7.399 -3.515 1.00 96.56 99 PRO A N 1
ATOM 811 C CA . PRO A 1 99 ? 25.246 7.481 -4.602 1.00 96.56 99 PRO A CA 1
ATOM 812 C C . PRO A 1 99 ? 25.304 6.288 -5.559 1.00 96.56 99 PRO A C 1
ATOM 814 O O . PRO A 1 99 ? 24.275 5.926 -6.127 1.00 96.56 99 PRO A O 1
ATOM 817 N N . GLN A 1 100 ? 26.474 5.669 -5.751 1.00 95.94 100 GLN A N 1
ATOM 818 C CA . GLN A 1 100 ? 26.593 4.507 -6.634 1.00 95.94 100 GLN A CA 1
ATOM 819 C C . GLN A 1 100 ? 25.936 3.294 -5.986 1.00 95.94 100 GLN A C 1
ATOM 821 O O . GLN A 1 100 ? 25.159 2.593 -6.633 1.00 95.94 100 GLN A O 1
ATOM 826 N N . ARG A 1 101 ? 26.175 3.097 -4.686 1.00 96.44 101 ARG A N 1
ATOM 827 C CA . ARG A 1 101 ? 25.559 2.009 -3.923 1.00 96.44 101 ARG A CA 1
ATOM 828 C C . ARG A 1 101 ? 24.041 2.160 -3.816 1.00 96.44 101 ARG A C 1
ATOM 830 O O . ARG A 1 101 ? 23.329 1.163 -3.936 1.00 96.44 101 ARG A O 1
ATOM 837 N N . ASP A 1 102 ? 23.537 3.380 -3.637 1.00 95.75 102 ASP A N 1
ATOM 838 C CA . ASP A 1 102 ? 22.093 3.650 -3.638 1.00 95.75 102 ASP A CA 1
ATOM 839 C C . ASP A 1 102 ? 21.464 3.389 -5.014 1.00 95.75 102 ASP A C 1
ATOM 841 O O . ASP A 1 102 ? 20.484 2.651 -5.123 1.00 95.75 102 ASP A O 1
ATOM 845 N N . GLN A 1 103 ? 22.082 3.873 -6.097 1.00 94.56 103 GLN A N 1
ATOM 846 C CA . GLN A 1 103 ? 21.605 3.597 -7.454 1.00 94.56 103 GLN A CA 1
ATOM 847 C C . GLN A 1 103 ? 21.625 2.095 -7.788 1.00 94.56 103 GLN A C 1
ATOM 849 O O . GLN A 1 103 ? 20.663 1.580 -8.364 1.00 94.56 103 GLN A O 1
ATOM 854 N N . ALA A 1 104 ? 22.687 1.380 -7.405 1.00 95.75 104 ALA A N 1
ATOM 855 C CA . ALA A 1 104 ? 22.790 -0.066 -7.579 1.00 95.75 104 ALA A CA 1
ATOM 856 C C . ALA A 1 104 ? 21.696 -0.804 -6.794 1.00 95.75 104 ALA A C 1
ATOM 858 O O . ALA A 1 104 ? 21.082 -1.735 -7.314 1.00 95.75 104 ALA A O 1
ATOM 859 N N . ARG A 1 105 ? 21.365 -0.346 -5.582 1.00 96.69 105 ARG A N 1
ATOM 860 C CA . ARG A 1 105 ? 20.232 -0.878 -4.822 1.00 96.69 105 ARG A CA 1
ATOM 861 C C . ARG A 1 105 ? 18.894 -0.635 -5.516 1.00 96.69 105 ARG A C 1
ATOM 863 O O . ARG A 1 105 ? 18.078 -1.551 -5.566 1.00 96.69 105 ARG A O 1
ATOM 870 N N . LEU A 1 106 ? 18.643 0.563 -6.041 1.00 94.81 106 LEU A N 1
ATOM 871 C CA . LEU A 1 106 ? 17.405 0.837 -6.779 1.00 94.81 106 LEU A CA 1
ATOM 872 C C . LEU A 1 106 ? 17.282 -0.070 -8.010 1.00 94.81 106 LEU A C 1
ATOM 874 O O . LEU A 1 106 ? 16.205 -0.606 -8.273 1.00 94.81 106 LEU A O 1
ATOM 878 N N . ALA A 1 107 ? 18.391 -0.294 -8.720 1.00 93.81 107 ALA A N 1
ATOM 879 C CA . ALA A 1 107 ? 18.447 -1.244 -9.825 1.00 93.81 107 ALA A CA 1
ATOM 880 C C . ALA A 1 107 ? 18.200 -2.690 -9.361 1.00 93.81 107 ALA A C 1
ATOM 882 O O . ALA A 1 107 ? 17.482 -3.418 -10.044 1.00 93.81 107 ALA A O 1
ATOM 883 N N . LEU A 1 108 ? 18.735 -3.102 -8.204 1.00 95.19 108 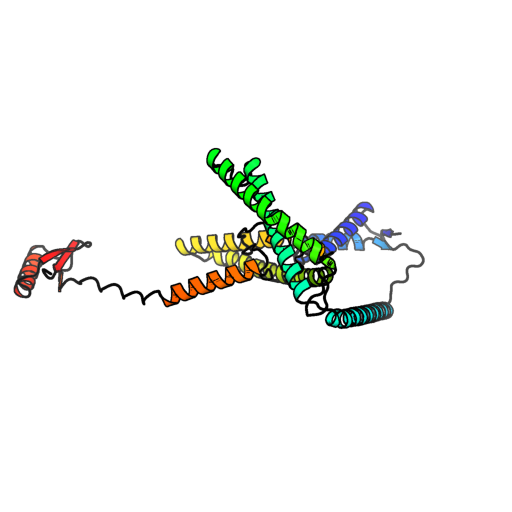LEU A N 1
ATOM 884 C CA . LEU A 1 108 ? 18.461 -4.420 -7.625 1.00 95.19 108 LEU A CA 1
ATOM 885 C C . LEU A 1 108 ? 16.965 -4.604 -7.348 1.00 95.19 108 LEU A C 1
ATOM 887 O O . LEU A 1 108 ? 16.391 -5.585 -7.809 1.00 95.19 108 LEU A O 1
ATOM 891 N N . LEU A 1 109 ? 16.331 -3.654 -6.652 1.00 92.81 109 LEU A N 1
ATOM 892 C CA . LEU A 1 109 ? 14.899 -3.716 -6.331 1.00 92.81 109 LEU A CA 1
ATOM 893 C C . LEU A 1 109 ? 14.044 -3.844 -7.594 1.00 92.81 109 LEU A C 1
ATOM 895 O O . LEU A 1 109 ? 13.108 -4.640 -7.644 1.00 92.81 109 LEU A O 1
ATOM 899 N N . GLU A 1 110 ? 14.386 -3.081 -8.631 1.00 91.75 110 GLU A N 1
ATOM 900 C CA . GLU A 1 110 ? 13.716 -3.164 -9.922 1.00 91.75 110 GLU A CA 1
ATOM 901 C C . GLU A 1 110 ? 13.886 -4.541 -10.575 1.00 91.75 110 GLU A C 1
ATOM 903 O O . GLU A 1 110 ? 12.913 -5.140 -11.034 1.00 91.75 110 GLU A O 1
ATOM 908 N N . GLN A 1 111 ? 15.111 -5.067 -10.611 1.00 93.25 111 GLN A N 1
ATOM 909 C CA . GLN A 1 111 ? 15.399 -6.378 -11.194 1.00 93.25 111 GLN A CA 1
ATOM 910 C C . GLN A 1 111 ? 14.708 -7.513 -10.423 1.00 93.25 111 GLN A C 1
ATOM 912 O O . GLN A 1 111 ? 14.175 -8.429 -11.046 1.00 93.25 111 GLN A O 1
ATOM 917 N N . GLU A 1 112 ? 14.678 -7.452 -9.091 1.00 92.69 112 GLU A N 1
ATOM 918 C CA . GLU A 1 112 ? 13.984 -8.419 -8.233 1.00 92.69 112 GLU A CA 1
ATOM 919 C C . GLU A 1 112 ? 12.469 -8.391 -8.447 1.00 92.69 112 GLU A C 1
ATOM 921 O O . GLU A 1 112 ? 11.832 -9.447 -8.531 1.00 92.69 112 GLU A O 1
ATOM 926 N N . ALA A 1 113 ? 11.889 -7.200 -8.602 1.00 89.69 113 ALA A N 1
ATOM 927 C CA . ALA A 1 113 ? 10.479 -7.053 -8.928 1.00 89.69 113 ALA A CA 1
ATOM 928 C C . ALA A 1 113 ? 10.157 -7.635 -10.308 1.00 89.69 113 ALA A C 1
ATOM 930 O O . ALA A 1 113 ? 9.236 -8.441 -10.427 1.00 89.69 113 ALA A O 1
ATOM 931 N N . TRP A 1 114 ? 10.954 -7.316 -11.335 1.00 89.25 114 TRP A N 1
ATOM 932 C CA . TRP A 1 114 ? 10.792 -7.911 -12.664 1.00 89.25 114 TRP A CA 1
ATOM 933 C C . TRP A 1 114 ? 10.950 -9.430 -12.645 1.00 89.25 114 TRP A C 1
ATOM 935 O O . TRP A 1 114 ? 10.173 -10.131 -13.288 1.00 89.25 114 TRP A O 1
ATOM 945 N N . LEU A 1 115 ? 11.931 -9.951 -11.907 1.00 92.94 115 LEU A N 1
ATOM 946 C CA . LEU A 1 115 ? 12.121 -11.390 -11.750 1.00 92.94 115 LEU A CA 1
ATOM 947 C C . LEU A 1 115 ? 10.875 -12.038 -11.135 1.00 92.94 115 LEU A C 1
ATOM 949 O O . LEU A 1 115 ? 10.379 -13.026 -11.672 1.00 92.94 115 LEU A O 1
ATOM 953 N N . THR A 1 116 ? 10.346 -11.444 -10.065 1.00 91.25 116 THR A N 1
ATOM 954 C CA . THR A 1 116 ? 9.138 -11.918 -9.379 1.00 91.25 116 THR A CA 1
ATOM 955 C C . THR A 1 116 ? 7.922 -11.884 -10.303 1.00 91.25 116 THR A C 1
ATOM 957 O O . THR A 1 116 ? 7.209 -12.879 -10.401 1.00 91.25 116 THR A O 1
ATOM 960 N N . MET A 1 117 ? 7.720 -10.790 -11.047 1.00 89.00 117 MET A N 1
ATOM 961 C CA . MET A 1 117 ? 6.654 -10.675 -12.050 1.00 89.00 117 MET A CA 1
ATOM 962 C C . MET A 1 117 ? 6.731 -11.804 -13.080 1.00 89.00 117 MET A C 1
ATOM 964 O O . MET A 1 117 ? 5.763 -12.529 -13.272 1.00 89.00 117 MET A O 1
ATOM 968 N N . GLN A 1 118 ? 7.904 -12.020 -13.687 1.00 92.44 118 GLN A N 1
ATOM 969 C CA . GLN A 1 118 ? 8.078 -13.073 -14.693 1.00 92.44 118 GLN A CA 1
ATOM 970 C C . GLN A 1 118 ? 7.853 -14.477 -14.117 1.00 92.44 118 GLN A C 1
ATOM 972 O O . GLN A 1 118 ? 7.349 -15.356 -14.813 1.00 92.44 118 GLN A O 1
ATOM 977 N N . GLN A 1 119 ? 8.210 -14.705 -12.849 1.00 94.12 119 GLN A N 1
ATOM 978 C CA . GLN A 1 119 ? 7.935 -15.968 -12.163 1.00 94.12 119 GLN A CA 1
ATOM 979 C C . GLN A 1 119 ? 6.435 -16.177 -11.923 1.00 94.12 119 GLN A C 1
ATOM 981 O O . GLN A 1 119 ? 5.940 -17.279 -12.164 1.00 94.12 119 GLN A O 1
ATOM 986 N N . CYS A 1 120 ? 5.720 -15.136 -11.490 1.00 91.06 120 CYS A N 1
ATOM 987 C CA . CYS A 1 120 ? 4.269 -15.161 -11.324 1.00 91.06 120 CYS A CA 1
ATOM 988 C C . CYS A 1 120 ? 3.558 -15.408 -12.659 1.00 91.06 120 CYS A C 1
ATOM 990 O O . CYS A 1 120 ? 2.770 -16.346 -12.749 1.00 91.06 120 CYS A O 1
ATOM 992 N N . ASP A 1 121 ? 3.888 -14.641 -13.702 1.00 91.19 121 ASP A N 1
ATOM 993 C CA . ASP A 1 121 ? 3.304 -14.780 -15.042 1.00 91.19 121 ASP A CA 1
ATOM 994 C C . ASP A 1 121 ? 3.517 -16.196 -15.588 1.00 91.19 121 ASP A C 1
ATOM 996 O O . ASP A 1 121 ? 2.581 -16.857 -16.040 1.00 91.19 121 ASP A O 1
ATOM 1000 N N . ARG A 1 122 ? 4.745 -16.715 -15.469 1.00 95.69 122 ARG A N 1
ATOM 1001 C CA . ARG A 1 122 ? 5.071 -18.091 -15.852 1.00 95.69 122 ARG A CA 1
ATOM 1002 C C . ARG A 1 122 ? 4.203 -19.106 -15.114 1.00 95.69 122 ARG A C 1
ATOM 1004 O O . ARG A 1 122 ? 3.701 -20.039 -15.739 1.00 95.69 122 ARG A O 1
ATOM 1011 N N . GLN A 1 123 ? 4.054 -18.960 -13.798 1.00 95.75 123 GLN A N 1
ATOM 1012 C CA . GLN A 1 123 ? 3.277 -19.892 -12.984 1.00 95.75 123 GLN A CA 1
ATOM 1013 C C . GLN A 1 123 ? 1.793 -19.860 -13.371 1.00 95.75 123 GLN A C 1
ATOM 1015 O O . GLN A 1 123 ? 1.216 -20.915 -13.621 1.00 95.75 123 GLN A O 1
ATOM 1020 N N . GLN A 1 124 ? 1.231 -18.662 -13.536 1.00 92.69 124 GLN A N 1
ATOM 1021 C CA . GLN A 1 124 ? -0.151 -18.452 -13.966 1.00 92.69 124 GLN A CA 1
ATOM 1022 C C . GLN A 1 124 ? -0.439 -18.990 -15.375 1.00 92.69 124 GLN A C 1
ATOM 1024 O O . GLN A 1 124 ? -1.557 -19.404 -15.691 1.00 92.69 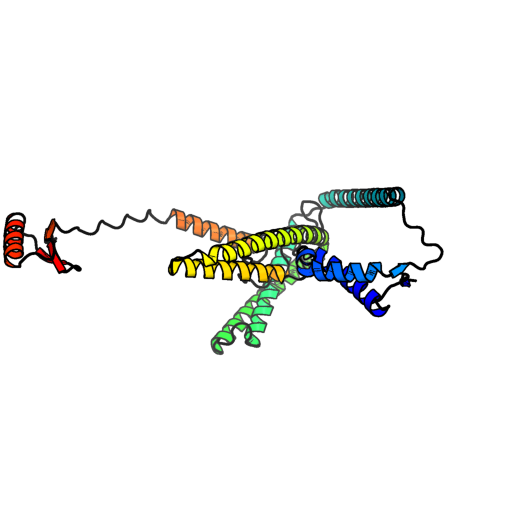124 GLN A O 1
ATOM 1029 N N . LEU A 1 125 ? 0.559 -18.963 -16.261 1.00 95.44 125 LEU A N 1
ATOM 1030 C CA . LEU A 1 125 ? 0.457 -19.578 -17.580 1.00 95.44 125 LEU A CA 1
ATOM 1031 C C . LEU A 1 125 ? 0.465 -21.105 -17.480 1.00 95.44 125 LEU A C 1
ATOM 1033 O O . LEU A 1 125 ? -0.307 -21.749 -18.187 1.00 95.44 125 LEU A O 1
ATOM 1037 N N . LEU A 1 126 ? 1.303 -21.683 -16.616 1.00 95.44 126 LEU A N 1
ATOM 1038 C CA . LEU A 1 126 ? 1.411 -23.134 -16.437 1.00 95.44 126 LEU A CA 1
ATOM 1039 C C . LEU A 1 126 ? 0.163 -23.750 -15.800 1.00 95.44 126 LEU A C 1
ATOM 1041 O O . LEU A 1 126 ? -0.286 -24.801 -16.253 1.00 95.44 126 LEU A O 1
ATOM 1045 N N . ASP A 1 127 ? -0.396 -23.110 -14.774 1.00 95.38 127 ASP A N 1
ATOM 1046 C CA . ASP A 1 127 ? -1.620 -23.574 -14.107 1.00 95.38 127 ASP A CA 1
ATOM 1047 C C . ASP A 1 127 ? -2.913 -23.111 -14.806 1.00 95.38 127 ASP A C 1
ATOM 1049 O O . ASP A 1 127 ? -4.002 -23.591 -14.491 1.00 95.38 127 ASP A O 1
ATOM 1053 N N . GLY A 1 128 ? -2.796 -22.219 -15.795 1.00 91.69 128 GLY A N 1
ATOM 1054 C CA . GLY A 1 128 ? -3.912 -21.714 -16.587 1.00 91.69 128 GLY A CA 1
ATOM 1055 C C . GLY A 1 128 ? -4.769 -20.663 -15.880 1.00 91.69 128 GLY A C 1
ATOM 1056 O O . GLY A 1 128 ? -5.827 -20.322 -16.405 1.00 91.69 128 GLY A O 1
ATOM 1057 N N . THR A 1 129 ? -4.342 -20.127 -14.735 1.00 92.75 129 THR A N 1
ATOM 1058 C CA . THR A 1 129 ? -5.107 -19.130 -13.968 1.00 92.75 129 THR A CA 1
ATOM 1059 C C . THR A 1 129 ? -5.074 -17.733 -14.590 1.00 92.75 129 THR A C 1
ATOM 1061 O O . THR A 1 129 ? -6.100 -17.055 -14.597 1.00 92.75 129 THR A O 1
ATOM 1064 N N . GLY A 1 130 ? -3.941 -17.307 -15.164 1.00 82.06 130 GLY A N 1
ATOM 1065 C CA . GLY A 1 130 ? -3.775 -15.947 -15.706 1.00 82.06 130 GLY A CA 1
ATOM 1066 C C . GLY A 1 130 ? -4.506 -15.719 -17.030 1.00 82.06 130 GLY A C 1
ATOM 1067 O O . GLY A 1 130 ? -4.963 -14.616 -17.311 1.00 82.06 130 GLY A O 1
ATOM 1068 N N . PHE A 1 131 ? -4.670 -16.781 -17.830 1.00 88.88 131 PHE A N 1
ATOM 1069 C CA . PHE A 1 131 ? -5.396 -16.754 -19.104 1.00 88.88 131 PHE A CA 1
ATOM 1070 C C . PHE A 1 131 ? -6.029 -18.126 -19.411 1.00 88.88 131 PHE A C 1
ATOM 1072 O O . PHE A 1 131 ? -5.508 -18.885 -20.245 1.00 88.88 131 PHE A O 1
ATOM 1079 N N . PRO A 1 132 ? -7.173 -18.459 -18.781 1.00 92.19 132 PRO A N 1
ATOM 1080 C CA . PRO A 1 132 ? -7.786 -19.783 -18.914 1.00 92.19 132 PRO A CA 1
ATOM 1081 C C . PRO A 1 132 ? -8.148 -20.139 -20.361 1.00 92.19 132 PRO A C 1
ATOM 1083 O O . PRO A 1 132 ? -7.936 -21.265 -20.805 1.00 92.19 132 PRO A O 1
ATOM 1086 N N . ALA A 1 133 ? -8.614 -19.150 -21.130 1.00 94.75 133 ALA A N 1
ATOM 1087 C CA . ALA A 1 133 ? -9.030 -19.310 -22.524 1.00 94.75 133 ALA A CA 1
ATOM 1088 C C . ALA A 1 133 ? -7.871 -19.289 -23.546 1.00 94.75 133 ALA A C 1
ATOM 1090 O O . ALA A 1 133 ? -8.112 -19.341 -24.754 1.00 94.75 133 ALA A O 1
ATOM 1091 N N . MET A 1 134 ? -6.613 -19.172 -23.104 1.00 95.88 134 MET A N 1
ATOM 1092 C CA . MET A 1 134 ? -5.461 -19.145 -24.009 1.00 95.88 134 MET A CA 1
ATOM 1093 C C . MET A 1 134 ? -5.216 -20.519 -24.649 1.00 95.88 134 MET A C 1
ATOM 1095 O O . MET A 1 134 ? -5.197 -21.543 -23.969 1.00 95.88 134 MET A O 1
ATOM 1099 N N . GLN A 1 135 ? -4.973 -20.529 -25.963 1.00 96.38 135 GLN A N 1
ATOM 1100 C CA . GLN A 1 135 ? -4.628 -21.739 -26.717 1.00 96.38 135 GLN A CA 1
ATOM 1101 C C . GLN A 1 135 ? -3.290 -22.333 -26.253 1.00 96.38 135 GLN A C 1
ATOM 1103 O O . GLN A 1 135 ? -2.350 -21.585 -25.975 1.00 96.38 135 GLN A O 1
ATOM 1108 N N . ALA A 1 136 ? -3.190 -23.666 -26.223 1.00 95.94 136 ALA A N 1
ATOM 1109 C CA . ALA A 1 136 ? -2.037 -24.386 -25.671 1.00 95.94 136 ALA A CA 1
ATOM 1110 C C . ALA A 1 136 ? -0.702 -23.995 -26.331 1.00 95.94 136 ALA A C 1
ATOM 1112 O O . ALA A 1 136 ? 0.267 -23.718 -25.626 1.00 95.94 136 ALA A O 1
ATOM 1113 N N . ASP A 1 137 ? -0.666 -23.869 -27.660 1.00 96.88 137 ASP A N 1
ATOM 1114 C CA . ASP A 1 137 ? 0.556 -23.496 -28.387 1.00 96.88 137 ASP A CA 1
ATOM 1115 C C . ASP A 1 137 ? 1.021 -22.075 -28.042 1.00 96.88 137 ASP A C 1
ATOM 1117 O O . ASP A 1 137 ? 2.205 -21.831 -27.808 1.00 96.88 137 ASP A O 1
ATOM 1121 N N . ARG A 1 138 ? 0.080 -21.124 -27.939 1.00 96.75 138 ARG A N 1
ATOM 1122 C CA . ARG A 1 138 ? 0.385 -19.742 -27.529 1.00 96.75 138 ARG A CA 1
ATOM 1123 C C . ARG A 1 138 ? 0.871 -19.682 -26.085 1.00 96.75 138 ARG A C 1
ATOM 1125 O O . ARG A 1 138 ? 1.808 -18.945 -25.793 1.00 96.75 138 ARG A O 1
ATOM 1132 N N . ARG A 1 139 ? 0.269 -20.480 -25.202 1.00 97.06 139 ARG A N 1
ATOM 1133 C CA . ARG A 1 139 ? 0.688 -20.608 -23.804 1.00 97.06 139 ARG A CA 1
ATOM 1134 C C . ARG A 1 139 ? 2.114 -21.145 -23.702 1.00 97.06 139 ARG A C 1
ATOM 1136 O O . ARG A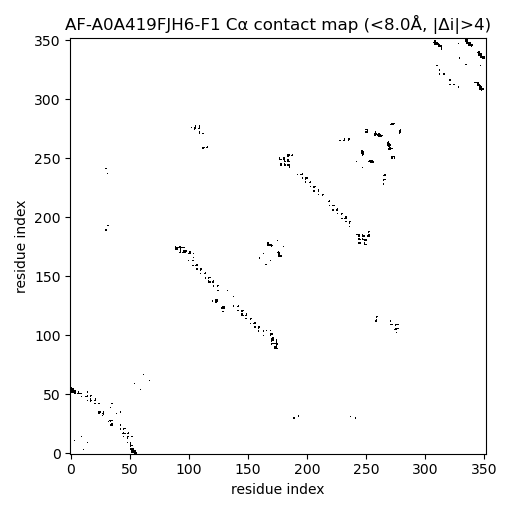 1 139 ? 2.906 -20.584 -22.956 1.00 97.06 139 ARG A O 1
ATOM 1143 N N . ALA A 1 140 ? 2.468 -22.168 -24.480 1.00 97.00 140 ALA A N 1
ATOM 1144 C CA . ALA A 1 140 ? 3.826 -22.710 -24.504 1.00 97.00 140 ALA A CA 1
ATOM 1145 C C . ALA A 1 140 ? 4.868 -21.668 -24.956 1.00 97.00 140 ALA A C 1
ATOM 1147 O O . ALA A 1 140 ? 5.952 -21.590 -24.376 1.00 97.00 140 ALA A O 1
ATOM 1148 N N . ILE A 1 141 ? 4.530 -20.833 -25.948 1.00 97.81 141 ILE A N 1
ATOM 1149 C CA . ILE A 1 141 ? 5.383 -19.713 -26.382 1.00 97.81 141 ILE A CA 1
ATOM 1150 C C . ILE A 1 141 ? 5.556 -18.696 -25.248 1.00 97.81 141 ILE A C 1
ATOM 1152 O O . ILE A 1 141 ? 6.690 -18.376 -24.901 1.00 97.81 141 ILE A O 1
ATOM 1156 N N . ALA A 1 142 ? 4.461 -18.248 -24.628 1.00 96.38 142 ALA A N 1
ATOM 1157 C CA . ALA A 1 142 ? 4.507 -17.266 -23.543 1.00 96.38 142 ALA A CA 1
ATOM 1158 C C . ALA A 1 142 ? 5.312 -17.771 -22.329 1.00 96.38 142 ALA A C 1
ATOM 1160 O O . ALA A 1 142 ? 6.132 -17.041 -21.778 1.00 96.38 142 ALA A O 1
ATOM 1161 N N . VAL A 1 143 ? 5.165 -19.050 -21.956 1.00 97.88 143 VAL A N 1
ATOM 1162 C CA . VAL A 1 143 ? 5.983 -19.673 -20.897 1.00 97.88 143 VAL A CA 1
ATOM 1163 C C . VAL A 1 143 ? 7.473 -19.606 -21.245 1.00 97.88 143 VAL A C 1
ATOM 1165 O O . VAL A 1 143 ? 8.284 -19.231 -20.398 1.00 97.88 143 VAL A O 1
ATOM 1168 N N . LYS A 1 144 ? 7.844 -19.906 -22.496 1.00 98.12 144 LYS A N 1
ATOM 1169 C CA . LYS A 1 144 ? 9.239 -19.840 -22.958 1.00 98.12 144 LYS A CA 1
ATOM 1170 C C . LYS A 1 144 ? 9.792 -18.410 -22.965 1.00 98.12 144 LYS A C 1
ATOM 1172 O O . LYS A 1 144 ? 10.981 -18.209 -22.696 1.00 98.12 144 LYS A O 1
ATOM 1177 N N . GLU A 1 145 ? 8.959 -17.418 -23.269 1.00 97.81 145 GLU A N 1
ATOM 1178 C CA . GLU A 1 145 ? 9.323 -16.000 -23.175 1.00 97.81 145 GLU A CA 1
ATOM 1179 C C . GLU A 1 145 ? 9.621 -15.606 -21.723 1.00 97.81 145 GLU A C 1
ATOM 1181 O O . GLU A 1 145 ? 10.681 -15.028 -21.462 1.00 97.81 145 GLU A O 1
ATOM 1186 N N . CYS A 1 146 ? 8.767 -16.008 -20.772 1.00 96.81 146 CYS A N 1
ATOM 1187 C CA . CYS A 1 146 ? 9.022 -15.806 -19.344 1.00 96.81 146 CYS A CA 1
ATOM 1188 C C . CYS A 1 146 ? 10.311 -16.506 -18.891 1.00 96.81 146 CYS A C 1
ATOM 1190 O O . CYS A 1 146 ? 11.137 -15.886 -18.224 1.00 96.81 146 CYS A O 1
ATOM 1192 N N . ASP A 1 147 ? 10.537 -17.764 -19.288 1.00 98.44 147 ASP A N 1
ATOM 1193 C CA . ASP A 1 147 ? 11.767 -18.504 -18.967 1.00 98.44 147 ASP A CA 1
ATOM 1194 C C . ASP A 1 147 ? 13.020 -17.777 -19.470 1.00 98.44 147 ASP A C 1
ATOM 1196 O O . ASP A 1 147 ? 14.014 -17.647 -18.751 1.00 98.44 147 ASP A O 1
ATOM 1200 N N . THR A 1 148 ? 12.960 -17.244 -20.691 1.00 98.31 148 THR A N 1
ATOM 1201 C CA . THR A 1 148 ? 14.057 -16.470 -21.285 1.00 98.31 148 THR A CA 1
ATOM 1202 C C . THR A 1 148 ? 14.304 -15.174 -20.508 1.00 98.31 148 THR A C 1
ATOM 1204 O O . THR A 1 148 ? 15.454 -14.820 -20.233 1.00 98.31 148 THR A O 1
ATOM 1207 N N . ALA A 1 149 ? 13.242 -14.466 -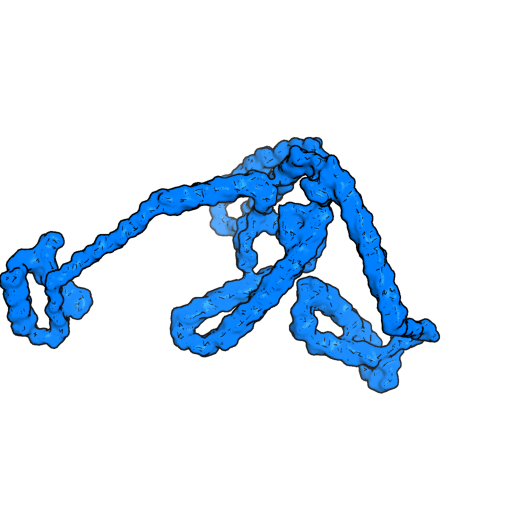20.112 1.00 96.38 149 ALA A N 1
ATOM 1208 C CA . ALA A 1 149 ? 13.351 -13.253 -19.309 1.00 96.38 149 ALA A CA 1
ATOM 1209 C C . ALA A 1 149 ? 13.933 -13.541 -17.914 1.00 96.38 149 ALA A C 1
ATOM 1211 O O . ALA A 1 149 ? 14.855 -12.842 -17.489 1.00 96.38 149 ALA A O 1
ATOM 1212 N N . ILE A 1 150 ? 13.465 -14.598 -17.241 1.00 97.56 150 ILE A N 1
ATOM 1213 C CA . ILE A 1 150 ? 13.976 -15.062 -15.942 1.00 97.56 150 ILE A CA 1
ATOM 1214 C C . ILE A 1 150 ? 15.469 -15.385 -16.042 1.00 97.56 150 ILE A C 1
ATOM 1216 O O . ILE A 1 150 ? 16.257 -14.888 -15.235 1.00 97.56 150 ILE A O 1
ATOM 1220 N N . ALA A 1 151 ? 15.873 -16.167 -17.049 1.00 98.06 151 ALA A N 1
ATOM 1221 C CA . ALA A 1 151 ? 17.268 -16.549 -17.264 1.00 98.06 151 ALA A CA 1
ATOM 1222 C C . ALA A 1 151 ? 18.181 -15.339 -17.522 1.00 98.06 151 ALA A C 1
ATOM 1224 O O . ALA A 1 151 ? 19.345 -15.347 -17.125 1.00 98.06 151 ALA A O 1
ATOM 1225 N N . ARG A 1 152 ? 17.654 -14.277 -18.145 1.00 97.31 152 ARG A N 1
ATOM 1226 C CA . ARG A 1 152 ? 18.377 -13.017 -18.364 1.00 97.31 152 ARG A CA 1
ATOM 1227 C C . ARG A 1 152 ? 18.495 -12.169 -17.094 1.00 97.31 152 ARG A C 1
ATOM 1229 O O . ARG A 1 152 ? 19.544 -11.572 -16.871 1.00 97.31 152 ARG A O 1
ATOM 1236 N N . ILE A 1 153 ? 17.430 -12.074 -16.295 1.00 96.12 153 ILE A N 1
ATOM 1237 C CA . ILE A 1 153 ? 17.364 -11.172 -15.130 1.00 96.12 153 ILE A CA 1
ATOM 1238 C C . ILE A 1 153 ? 18.110 -11.748 -13.926 1.00 96.12 153 ILE A C 1
ATOM 1240 O O . ILE A 1 153 ? 18.825 -11.019 -13.247 1.00 96.12 153 ILE A O 1
ATOM 1244 N N . ARG A 1 154 ? 18.001 -13.055 -13.676 1.00 98.00 154 ARG A N 1
ATOM 1245 C CA . ARG A 1 154 ? 18.618 -13.702 -12.509 1.00 98.00 154 ARG A CA 1
ATOM 1246 C C . ARG A 1 154 ? 20.119 -13.403 -12.324 1.00 98.00 154 ARG A C 1
ATOM 1248 O O . ARG A 1 154 ? 20.474 -12.944 -11.244 1.00 98.00 154 ARG A O 1
ATOM 1255 N N . PRO A 1 155 ? 20.996 -13.540 -13.339 1.00 97.69 155 PRO A N 1
ATOM 1256 C CA . PRO A 1 155 ? 22.412 -13.218 -13.160 1.00 97.69 155 PRO A CA 1
ATOM 1257 C C . PRO A 1 155 ? 22.680 -11.721 -12.937 1.00 97.69 155 PRO A C 1
ATOM 1259 O O . PRO A 1 155 ? 23.746 -11.375 -12.434 1.00 97.69 155 PRO A O 1
ATOM 1262 N N . LEU A 1 156 ? 21.765 -10.821 -13.325 1.00 96.19 156 LEU A N 1
ATOM 1263 C CA . LEU A 1 156 ? 21.876 -9.396 -12.992 1.00 96.19 156 LEU A CA 1
ATOM 1264 C C . LEU A 1 156 ? 21.626 -9.186 -11.497 1.00 96.19 156 LEU A C 1
ATOM 1266 O O . LEU A 1 156 ? 22.478 -8.598 -10.837 1.00 96.19 156 LEU A O 1
ATOM 1270 N N . VAL A 1 157 ? 20.543 -9.770 -10.971 1.00 96.94 157 VAL A N 1
ATOM 1271 C CA . VAL A 1 157 ? 20.214 -9.750 -9.535 1.00 96.94 157 VAL A CA 1
ATOM 1272 C C . VAL A 1 157 ? 21.380 -10.288 -8.709 1.00 96.94 157 VAL A C 1
ATOM 1274 O O . VAL A 1 157 ? 21.822 -9.627 -7.773 1.00 96.94 157 VAL A O 1
ATOM 1277 N N . ASP A 1 158 ? 21.925 -11.449 -9.084 1.00 97.38 158 ASP A N 1
ATOM 1278 C CA . ASP A 1 158 ? 23.022 -12.083 -8.345 1.00 97.38 158 ASP A CA 1
ATOM 1279 C C . ASP A 1 158 ? 24.281 -11.199 -8.313 1.00 97.38 158 ASP A C 1
ATOM 1281 O O . ASP A 1 158 ? 24.902 -11.036 -7.260 1.00 97.38 158 ASP A O 1
ATOM 1285 N N . ARG A 1 159 ? 24.643 -10.581 -9.448 1.00 97.38 159 ARG A N 1
ATOM 1286 C CA . ARG A 1 159 ? 25.792 -9.664 -9.525 1.00 97.38 159 ARG A CA 1
ATOM 1287 C C . ARG A 1 159 ? 25.578 -8.403 -8.696 1.00 97.38 159 ARG A C 1
ATOM 1289 O O . ARG A 1 159 ? 26.451 -8.053 -7.909 1.00 97.38 159 ARG A O 1
ATOM 1296 N N . THR A 1 160 ? 24.435 -7.737 -8.851 1.00 96.31 160 THR A N 1
ATOM 1297 C CA . THR A 1 160 ? 24.157 -6.487 -8.133 1.00 96.31 160 THR A CA 1
ATOM 1298 C C . THR A 1 160 ? 24.034 -6.729 -6.629 1.00 96.31 160 THR A C 1
ATOM 1300 O O . THR A 1 160 ? 24.541 -5.937 -5.841 1.00 96.31 160 THR A O 1
ATOM 1303 N N . ARG A 1 161 ? 23.456 -7.858 -6.200 1.00 96.69 161 ARG A N 1
ATOM 1304 C CA . ARG A 1 161 ? 23.420 -8.236 -4.781 1.00 96.69 161 ARG A CA 1
ATOM 1305 C C . ARG A 1 161 ? 24.824 -8.473 -4.213 1.00 96.69 161 ARG A C 1
ATOM 1307 O O . ARG A 1 161 ? 25.109 -8.024 -3.106 1.00 96.69 161 ARG A O 1
ATOM 1314 N N . ALA A 1 162 ? 25.706 -9.137 -4.964 1.00 96.50 162 ALA A N 1
ATOM 1315 C CA . ALA A 1 162 ? 27.097 -9.329 -4.552 1.00 96.50 162 ALA A CA 1
ATOM 1316 C C . ALA A 1 162 ? 27.868 -8.001 -4.433 1.00 96.50 162 ALA A C 1
ATOM 1318 O O . ALA A 1 162 ? 28.713 -7.867 -3.553 1.00 96.50 162 ALA A O 1
ATOM 1319 N N . GLU A 1 163 ? 27.561 -7.024 -5.289 1.00 95.25 163 GLU A N 1
ATOM 1320 C CA . GLU A 1 163 ? 28.166 -5.688 -5.275 1.00 95.25 163 GLU A CA 1
ATOM 1321 C C . GLU A 1 163 ? 27.748 -4.862 -4.047 1.00 95.25 163 GLU A C 1
ATOM 1323 O O . GLU A 1 163 ? 28.598 -4.269 -3.386 1.00 95.25 163 GLU A O 1
ATOM 1328 N N . ILE A 1 164 ? 26.453 -4.828 -3.712 1.00 96.38 164 ILE A N 1
ATOM 1329 C CA . ILE A 1 164 ? 25.943 -3.931 -2.658 1.00 96.38 164 ILE A CA 1
ATOM 1330 C C . ILE A 1 164 ? 25.925 -4.555 -1.254 1.00 96.38 164 ILE A C 1
ATOM 1332 O O . ILE A 1 164 ? 25.838 -3.819 -0.260 1.00 96.38 164 ILE A O 1
ATOM 1336 N N . GLY A 1 165 ? 25.968 -5.889 -1.165 1.00 95.81 165 GLY A N 1
ATOM 1337 C CA . GLY A 1 165 ? 25.753 -6.641 0.069 1.00 95.81 165 GLY A CA 1
ATOM 1338 C C . GLY A 1 165 ? 24.285 -6.632 0.501 1.00 95.81 165 GLY A C 1
ATOM 1339 O O . GLY A 1 165 ? 23.393 -6.936 -0.288 1.00 95.81 165 GLY A O 1
ATOM 1340 N N . ASP A 1 166 ? 24.027 -6.298 1.767 1.00 96.62 166 ASP A N 1
ATOM 1341 C CA . ASP A 1 166 ? 22.663 -6.199 2.293 1.00 96.62 166 ASP A CA 1
ATOM 1342 C C . ASP A 1 166 ? 21.977 -4.895 1.822 1.00 96.62 166 ASP A C 1
ATOM 1344 O O . ASP A 1 166 ? 22.395 -3.806 2.253 1.00 96.62 166 ASP A O 1
ATOM 1348 N N . PRO A 1 167 ? 20.918 -4.968 0.983 1.00 96.44 167 PRO A N 1
ATOM 1349 C CA . PRO A 1 167 ? 20.189 -3.791 0.514 1.00 96.44 167 PRO A CA 1
ATOM 1350 C C . PRO A 1 167 ? 19.527 -2.998 1.648 1.00 96.44 167 PRO A C 1
ATOM 1352 O O . PRO A 1 167 ? 19.278 -1.805 1.475 1.00 96.44 167 PRO A O 1
ATOM 1355 N N . GLU A 1 168 ? 19.267 -3.608 2.805 1.00 97.06 168 GLU A N 1
ATOM 1356 C CA . GLU A 1 168 ? 18.650 -2.953 3.965 1.00 97.06 168 GLU A CA 1
ATOM 1357 C C . GLU A 1 168 ? 19.621 -2.042 4.734 1.00 97.06 168 GLU A C 1
ATOM 1359 O O . GLU A 1 168 ? 19.205 -1.244 5.573 1.00 97.06 168 GLU A O 1
ATOM 1364 N N . THR A 1 169 ? 20.914 -2.087 4.401 1.00 97.12 169 THR A N 1
ATOM 1365 C CA . THR A 1 169 ? 21.948 -1.217 4.993 1.00 97.12 169 THR A CA 1
ATOM 1366 C C . THR A 1 169 ? 22.275 0.014 4.152 1.00 97.12 169 THR A C 1
ATOM 1368 O O . THR A 1 169 ? 23.078 0.850 4.568 1.00 97.12 169 THR A O 1
ATOM 1371 N N . VAL A 1 170 ? 21.694 0.131 2.956 1.00 97.56 170 VAL A N 1
ATOM 1372 C CA . VAL A 1 170 ? 22.025 1.205 2.016 1.00 97.56 170 VAL A CA 1
ATOM 1373 C C . VAL A 1 170 ? 21.253 2.470 2.370 1.00 97.56 170 VAL A C 1
ATOM 1375 O O . VAL A 1 170 ? 20.020 2.508 2.392 1.00 97.56 170 VAL A O 1
ATOM 1378 N N . ILE A 1 171 ? 22.020 3.512 2.655 1.00 97.56 171 ILE A N 1
ATOM 1379 C CA . ILE A 1 171 ? 21.538 4.811 3.106 1.00 97.56 171 ILE A CA 1
ATOM 1380 C C . ILE A 1 171 ? 21.168 5.660 1.882 1.00 97.56 171 ILE A C 1
ATOM 1382 O O . ILE A 1 171 ? 21.902 5.639 0.899 1.00 97.56 171 ILE A O 1
ATOM 1386 N N . ASP A 1 172 ? 20.069 6.419 1.944 1.00 96.38 172 ASP A N 1
ATOM 1387 C CA . ASP A 1 172 ? 19.743 7.406 0.899 1.00 96.38 172 ASP A CA 1
ATOM 1388 C C . ASP A 1 172 ? 20.459 8.750 1.103 1.00 96.38 172 ASP A C 1
ATOM 1390 O O . ASP A 1 172 ? 21.115 9.011 2.115 1.00 96.38 172 ASP A O 1
ATOM 1394 N N . GLN A 1 173 ? 20.269 9.667 0.156 1.00 96.88 173 GLN A N 1
ATOM 1395 C CA . GLN A 1 173 ? 20.846 11.011 0.200 1.00 96.88 173 GLN A CA 1
ATOM 1396 C C . GLN A 1 173 ? 20.444 11.825 1.452 1.00 96.88 173 GLN A C 1
ATOM 1398 O O . GLN A 1 173 ? 21.099 12.812 1.808 1.00 96.88 173 GLN A O 1
ATOM 1403 N N . GLN A 1 174 ? 19.356 11.455 2.128 1.00 96.88 174 GLN A N 1
ATOM 1404 C CA . GLN A 1 174 ? 18.858 12.115 3.332 1.00 96.88 174 GLN A CA 1
ATOM 1405 C C . GLN A 1 174 ? 19.249 11.377 4.625 1.00 96.88 174 GLN A C 1
ATOM 1407 O O . GLN A 1 174 ? 18.864 11.822 5.708 1.00 96.88 174 GLN A O 1
ATOM 1412 N N . GLY A 1 175 ? 20.047 10.309 4.542 1.00 97.19 175 GLY A N 1
ATOM 1413 C CA . GLY A 1 175 ? 20.544 9.565 5.696 1.00 97.19 175 GLY A CA 1
ATOM 1414 C C . GLY A 1 175 ? 19.594 8.484 6.224 1.00 97.19 175 GLY A C 1
ATOM 1415 O O . GLY A 1 175 ? 19.833 7.965 7.322 1.00 97.19 175 GLY A O 1
ATOM 1416 N N . TRP A 1 176 ? 18.513 8.159 5.506 1.00 97.38 176 TRP A N 1
ATOM 1417 C CA . TRP A 1 176 ? 17.556 7.131 5.925 1.00 97.38 176 TRP A CA 1
ATOM 1418 C C . TRP A 1 176 ? 17.963 5.743 5.458 1.00 97.38 176 TRP A C 1
ATOM 1420 O O . TRP A 1 176 ? 18.508 5.566 4.367 1.00 97.38 176 TRP A O 1
ATOM 1430 N N . LEU A 1 177 ? 17.626 4.753 6.278 1.00 97.56 177 LEU A N 1
ATOM 1431 C CA . LEU A 1 177 ? 17.632 3.349 5.887 1.00 97.56 177 LEU A CA 1
ATOM 1432 C C . LEU A 1 177 ? 16.295 2.955 5.241 1.00 97.56 177 LEU A C 1
ATOM 1434 O O . LEU A 1 177 ? 15.266 3.583 5.513 1.00 97.56 177 LEU A O 1
ATOM 1438 N N . PRO A 1 178 ? 16.263 1.879 4.438 1.00 97.75 178 PRO A N 1
ATOM 1439 C CA . PRO A 1 178 ? 15.040 1.407 3.796 1.00 97.75 178 PRO A CA 1
ATOM 1440 C C . PRO A 1 178 ? 13.906 1.099 4.778 1.00 97.75 178 PRO A C 1
ATOM 1442 O O . PRO A 1 178 ? 12.767 1.481 4.517 1.00 97.75 178 PRO A O 1
ATOM 1445 N N . ALA A 1 179 ? 14.205 0.481 5.925 1.00 97.19 179 ALA A N 1
ATOM 1446 C CA . ALA A 1 179 ? 13.216 0.213 6.972 1.00 97.19 179 ALA A CA 1
ATOM 1447 C C . ALA A 1 179 ? 12.548 1.498 7.494 1.00 97.19 179 ALA A C 1
ATOM 1449 O O . ALA A 1 179 ? 11.324 1.578 7.584 1.00 97.19 179 ALA A O 1
ATOM 1450 N N . GLU A 1 180 ? 13.333 2.547 7.737 1.00 96.56 180 GLU A N 1
ATOM 1451 C CA . GLU A 1 180 ? 12.818 3.840 8.200 1.00 96.56 180 GLU A CA 1
ATOM 1452 C C . GLU A 1 180 ? 12.013 4.543 7.096 1.00 96.56 180 GLU A C 1
ATOM 1454 O O . GLU A 1 180 ? 10.973 5.157 7.356 1.00 96.56 180 GLU A O 1
ATOM 1459 N N . ARG A 1 181 ? 12.445 4.429 5.831 1.00 97.00 181 ARG A N 1
ATOM 1460 C CA . ARG A 1 181 ? 11.658 4.922 4.691 1.00 97.00 181 ARG A CA 1
ATOM 1461 C C . ARG A 1 181 ? 10.317 4.203 4.575 1.00 97.00 181 ARG A C 1
ATOM 1463 O O . ARG A 1 181 ? 9.313 4.852 4.274 1.00 97.00 181 ARG A O 1
ATOM 1470 N N . ARG A 1 182 ? 10.274 2.895 4.837 1.00 97.56 182 ARG A N 1
ATOM 1471 C CA . ARG A 1 182 ? 9.038 2.102 4.843 1.00 97.56 182 ARG A CA 1
ATOM 1472 C C . ARG A 1 182 ? 8.071 2.540 5.940 1.00 97.56 182 ARG A C 1
ATOM 1474 O O . ARG A 1 182 ? 6.888 2.701 5.657 1.00 97.56 182 ARG A O 1
ATOM 1481 N N . GLU A 1 183 ? 8.545 2.826 7.151 1.00 96.31 183 GLU A N 1
ATOM 1482 C CA . GLU A 1 183 ? 7.706 3.369 8.237 1.00 96.31 183 GLU A CA 1
ATOM 1483 C C . GLU A 1 183 ? 7.085 4.727 7.878 1.00 96.31 183 GLU A C 1
ATOM 1485 O O . GLU A 1 183 ? 5.891 4.976 8.095 1.00 96.31 183 GLU A O 1
ATOM 1490 N N . ARG A 1 184 ? 7.882 5.610 7.266 1.00 94.94 184 ARG A N 1
ATOM 1491 C CA . ARG A 1 184 ? 7.395 6.904 6.770 1.00 94.94 184 ARG A CA 1
ATOM 1492 C C . ARG A 1 184 ? 6.390 6.728 5.636 1.00 94.94 184 ARG A C 1
ATOM 1494 O O . ARG A 1 184 ? 5.361 7.406 5.617 1.00 94.94 184 ARG A O 1
ATOM 1501 N N . SER A 1 185 ? 6.673 5.810 4.716 1.00 95.12 185 SER A N 1
ATOM 1502 C CA . SER A 1 185 ? 5.796 5.475 3.594 1.00 95.12 185 SER A CA 1
ATOM 1503 C C . SER A 1 185 ? 4.472 4.899 4.075 1.00 95.12 185 SER A C 1
ATOM 1505 O O . SER A 1 185 ? 3.432 5.335 3.590 1.00 95.12 185 SER A O 1
ATOM 1507 N N . LEU A 1 186 ? 4.485 4.021 5.085 1.00 95.94 186 LEU A N 1
ATOM 1508 C CA . LEU A 1 186 ? 3.279 3.510 5.735 1.00 95.94 186 LEU A CA 1
ATOM 1509 C C . LEU A 1 186 ? 2.468 4.653 6.338 1.00 95.94 186 LEU A C 1
ATOM 1511 O O . LEU A 1 186 ? 1.290 4.795 6.037 1.00 95.94 186 LEU A O 1
ATOM 1515 N N . SER A 1 187 ? 3.100 5.508 7.144 1.00 94.12 187 SER A N 1
ATOM 1516 C CA . SER A 1 187 ? 2.419 6.638 7.791 1.00 94.12 187 SER A CA 1
ATOM 1517 C C . SER A 1 187 ? 1.711 7.534 6.771 1.00 94.12 187 SER A C 1
ATOM 1519 O O . SER A 1 187 ? 0.565 7.948 6.970 1.00 94.12 187 SER A O 1
ATOM 1521 N N . ARG A 1 188 ? 2.386 7.810 5.650 1.00 94.69 188 ARG A N 1
ATOM 1522 C CA . ARG A 1 188 ? 1.845 8.619 4.562 1.00 94.69 188 ARG A CA 1
ATOM 1523 C C . ARG A 1 188 ? 0.729 7.901 3.807 1.00 94.69 188 ARG A C 1
ATOM 1525 O O . ARG A 1 188 ? -0.331 8.493 3.631 1.00 94.69 188 ARG A O 1
ATOM 1532 N N . PHE A 1 189 ? 0.925 6.640 3.440 1.00 94.06 189 PHE A N 1
ATOM 1533 C CA . PHE A 1 189 ? -0.088 5.822 2.775 1.00 94.06 189 PHE A CA 1
ATOM 1534 C C . PHE A 1 189 ? -1.363 5.693 3.612 1.00 94.06 189 PHE A C 1
ATOM 1536 O O . PHE A 1 189 ? -2.459 5.898 3.102 1.00 94.06 189 PHE A O 1
ATOM 1543 N N . SER A 1 190 ? -1.237 5.438 4.915 1.00 93.31 190 SER A N 1
ATOM 1544 C CA . SER A 1 190 ? -2.367 5.354 5.847 1.00 93.31 190 SER A CA 1
ATOM 1545 C C . SER A 1 190 ? -3.151 6.661 5.930 1.00 93.31 190 SER A C 1
ATOM 1547 O O . SER A 1 190 ? -4.366 6.660 6.120 1.00 93.31 190 SER A O 1
ATOM 1549 N N . TRP A 1 191 ? -2.478 7.808 5.817 1.00 93.44 191 TRP A N 1
ATOM 1550 C CA . TRP A 1 191 ? -3.157 9.097 5.701 1.00 93.44 191 TRP A CA 1
ATOM 1551 C C . TRP A 1 191 ? -3.879 9.234 4.352 1.00 93.44 191 TRP A C 1
ATOM 1553 O O . TRP A 1 191 ? -5.069 9.538 4.348 1.00 93.44 191 TRP A O 1
ATOM 1563 N N . GLU A 1 192 ? -3.212 8.931 3.235 1.00 92.62 192 GLU A N 1
ATOM 1564 C CA . GLU A 1 192 ? -3.801 9.018 1.889 1.00 92.62 192 GLU A CA 1
ATOM 1565 C C . GLU A 1 192 ? -5.011 8.098 1.715 1.00 92.62 192 GLU A C 1
ATOM 1567 O O . GLU A 1 192 ? -6.041 8.532 1.207 1.00 92.62 192 GLU A O 1
ATOM 1572 N N . ARG A 1 193 ? -4.929 6.856 2.204 1.00 93.56 193 ARG A N 1
ATOM 1573 C CA . ARG A 1 193 ? -6.049 5.909 2.223 1.00 93.56 193 ARG A CA 1
ATOM 1574 C C . ARG A 1 193 ? -7.250 6.482 2.972 1.00 93.56 193 ARG A C 1
ATOM 1576 O O . ARG A 1 193 ? -8.367 6.439 2.463 1.00 93.56 193 ARG A O 1
ATOM 1583 N N . ARG A 1 194 ? -7.033 7.025 4.177 1.00 92.69 194 ARG A N 1
ATOM 1584 C CA . ARG A 1 194 ? -8.111 7.621 4.985 1.00 92.69 194 ARG A CA 1
ATOM 1585 C C . ARG A 1 194 ? -8.750 8.815 4.284 1.00 92.69 194 ARG A C 1
ATOM 1587 O O . ARG A 1 194 ? -9.966 8.969 4.346 1.00 92.69 194 ARG A O 1
ATOM 1594 N N . GLU A 1 195 ? -7.944 9.649 3.634 1.00 92.88 195 GLU A N 1
ATOM 1595 C CA . GLU A 1 195 ? -8.425 10.786 2.848 1.00 92.88 195 GLU A CA 1
ATOM 1596 C C . GLU A 1 195 ? -9.275 10.327 1.659 1.00 92.88 195 GLU A C 1
ATOM 1598 O O . GLU A 1 195 ? -10.404 10.786 1.496 1.00 92.88 195 GLU A O 1
ATOM 1603 N N . ALA A 1 196 ? -8.765 9.365 0.885 1.00 93.19 196 ALA A N 1
ATOM 1604 C CA . ALA A 1 196 ? -9.439 8.818 -0.285 1.00 93.19 196 ALA A CA 1
ATOM 1605 C C . ALA A 1 196 ? -10.793 8.197 0.075 1.00 93.19 196 ALA A C 1
ATOM 1607 O O . ALA A 1 196 ? -11.793 8.501 -0.567 1.00 93.19 196 ALA A O 1
ATOM 1608 N N . ILE A 1 197 ? -10.851 7.381 1.131 1.00 94.31 197 ILE A N 1
ATOM 1609 C CA . ILE A 1 197 ? -12.099 6.744 1.574 1.00 94.31 197 ILE A CA 1
ATOM 1610 C C . ILE A 1 197 ? -13.110 7.785 2.042 1.00 94.31 197 ILE A C 1
ATOM 1612 O O . ILE A 1 197 ? -14.282 7.703 1.680 1.00 94.31 197 ILE A O 1
ATOM 1616 N N . ARG A 1 198 ? -12.676 8.790 2.813 1.00 93.19 198 ARG A N 1
ATOM 1617 C CA . ARG A 1 198 ? -13.577 9.854 3.269 1.00 93.19 198 ARG A CA 1
ATOM 1618 C C . ARG A 1 198 ? -14.190 10.601 2.090 1.00 93.19 198 ARG A C 1
ATOM 1620 O O . ARG A 1 198 ? -15.400 10.804 2.068 1.00 93.19 198 ARG A O 1
ATOM 1627 N N . GLN A 1 199 ? -13.362 10.968 1.117 1.00 94.81 199 GLN A N 1
ATOM 1628 C CA . GLN A 1 199 ? -13.810 11.660 -0.084 1.00 94.81 199 GLN A CA 1
ATOM 1629 C C . GLN A 1 199 ? -14.786 10.795 -0.897 1.00 94.81 199 GLN A C 1
ATOM 1631 O O . GLN A 1 199 ? -15.875 11.252 -1.231 1.00 94.81 199 GLN A O 1
ATOM 1636 N N . LEU A 1 200 ? -14.442 9.527 -1.139 1.00 95.62 200 LEU A N 1
ATOM 1637 C CA . LEU A 1 200 ? -15.286 8.594 -1.889 1.00 95.62 200 LEU A CA 1
ATOM 1638 C C . LEU A 1 200 ? -16.636 8.349 -1.207 1.00 95.62 200 LEU A C 1
ATOM 1640 O O . LEU A 1 200 ? -17.654 8.322 -1.888 1.00 95.62 200 LEU A O 1
ATOM 1644 N N . ARG A 1 201 ? -16.682 8.233 0.127 1.00 95.38 201 ARG A N 1
ATOM 1645 C CA . ARG A 1 201 ? -17.951 8.102 0.868 1.00 95.38 201 ARG A CA 1
ATOM 1646 C C . ARG A 1 201 ? -18.859 9.315 0.656 1.00 95.38 201 ARG A C 1
ATOM 1648 O O . ARG A 1 201 ? -20.055 9.141 0.446 1.00 95.38 201 ARG A O 1
ATOM 1655 N N . VAL A 1 202 ? -18.304 10.530 0.675 1.00 95.75 202 VAL A N 1
ATOM 1656 C CA . VAL A 1 202 ? -19.069 11.759 0.393 1.00 95.75 202 VAL A CA 1
ATOM 1657 C C . VAL A 1 202 ? -19.593 11.759 -1.045 1.00 95.75 202 VAL A C 1
ATOM 1659 O O . VAL A 1 202 ? -20.761 12.069 -1.268 1.00 95.75 202 VAL A O 1
ATOM 1662 N N . GLU A 1 203 ? -18.756 11.387 -2.014 1.00 96.31 203 GLU A N 1
ATOM 1663 C CA . GLU A 1 203 ? -19.131 11.333 -3.432 1.00 96.31 203 GLU A CA 1
ATOM 1664 C C . GLU A 1 203 ? -20.216 10.288 -3.714 1.00 96.31 203 GLU A C 1
ATOM 1666 O O . GLU A 1 203 ? -21.182 10.592 -4.414 1.00 96.31 203 GLU A O 1
ATOM 1671 N N . VAL A 1 204 ? -20.093 9.088 -3.141 1.00 96.81 204 VAL A N 1
ATOM 1672 C CA . VAL A 1 204 ? -21.092 8.016 -3.257 1.00 96.81 204 VAL A CA 1
ATOM 1673 C C . VAL A 1 204 ? -22.438 8.488 -2.710 1.00 96.81 204 VAL A C 1
ATOM 1675 O O . VAL A 1 204 ? -23.422 8.466 -3.446 1.00 96.81 204 VAL A O 1
ATOM 1678 N N . VAL A 1 205 ? -22.478 9.017 -1.482 1.00 96.56 205 VAL A N 1
ATOM 1679 C CA . VAL A 1 205 ? -23.724 9.514 -0.869 1.00 96.56 205 VAL A CA 1
ATOM 1680 C C . VAL A 1 205 ? -24.340 10.652 -1.689 1.00 96.56 205 VAL A C 1
ATOM 1682 O O . VAL A 1 205 ? -25.557 10.701 -1.872 1.00 96.56 205 VAL A O 1
ATOM 1685 N N . ALA A 1 206 ? -23.522 11.564 -2.221 1.00 96.00 206 ALA A N 1
ATOM 1686 C CA . ALA A 1 206 ? -24.007 12.649 -3.071 1.00 96.00 206 ALA A CA 1
ATOM 1687 C C . ALA A 1 206 ? -24.624 12.128 -4.383 1.00 96.00 206 ALA A C 1
ATOM 1689 O O . ALA A 1 206 ? -25.688 12.596 -4.794 1.00 96.00 206 ALA A O 1
ATOM 1690 N N . LEU A 1 207 ? -23.985 11.146 -5.029 1.00 95.88 207 LEU A N 1
ATOM 1691 C CA . LEU A 1 207 ? -24.494 10.514 -6.248 1.00 95.88 207 LEU A CA 1
ATOM 1692 C C . LEU A 1 207 ? -25.787 9.732 -5.988 1.00 95.88 207 LEU A C 1
ATOM 1694 O O . LEU A 1 207 ? -26.726 9.843 -6.777 1.00 95.88 207 LEU A O 1
ATOM 1698 N N . GLU A 1 208 ? -25.862 8.989 -4.884 1.00 96.38 208 GLU A N 1
ATOM 1699 C CA . GLU A 1 208 ? -27.073 8.279 -4.456 1.00 96.38 208 GLU A CA 1
ATOM 1700 C C . GLU A 1 208 ? -28.228 9.245 -4.185 1.00 96.38 208 GLU A C 1
ATOM 1702 O O . GLU A 1 208 ? -29.344 9.015 -4.653 1.00 96.38 208 GLU A O 1
ATOM 1707 N N . GLY A 1 209 ? -27.956 10.352 -3.489 1.00 96.00 209 GLY A N 1
ATOM 1708 C CA . GLY A 1 209 ? -28.948 11.378 -3.174 1.00 96.00 209 GLY A CA 1
ATOM 1709 C C . GLY A 1 209 ? -29.467 12.128 -4.402 1.00 96.00 209 GLY A C 1
ATOM 1710 O O . GLY A 1 209 ? -30.652 12.436 -4.465 1.00 96.00 209 GLY A O 1
ATOM 1711 N N . ALA A 1 210 ? -28.616 12.384 -5.401 1.00 93.12 210 ALA A N 1
ATOM 1712 C CA . ALA A 1 210 ? -29.011 13.051 -6.645 1.00 93.12 210 ALA A CA 1
ATOM 1713 C C . ALA A 1 210 ? -29.744 12.118 -7.628 1.00 93.12 210 ALA A C 1
ATOM 1715 O O . ALA A 1 210 ? -30.480 12.578 -8.504 1.00 93.12 210 ALA A O 1
ATOM 1716 N N . PHE A 1 211 ? -29.547 10.801 -7.512 1.00 92.81 211 PHE A N 1
ATOM 1717 C CA . PHE A 1 211 ? -30.056 9.815 -8.464 1.00 92.81 211 PHE A CA 1
ATOM 1718 C C . PHE A 1 211 ? -31.587 9.840 -8.703 1.00 92.81 211 PHE A C 1
ATOM 1720 O O . PHE A 1 211 ? -32.001 9.660 -9.859 1.00 92.81 211 PHE A O 1
ATOM 1727 N N . PRO A 1 212 ? -32.455 10.052 -7.688 1.00 94.38 212 PRO A N 1
ATOM 1728 C CA . PRO A 1 212 ? -33.908 10.109 -7.869 1.00 94.38 212 PRO A CA 1
ATOM 1729 C C . PRO A 1 212 ? -34.384 11.259 -8.767 1.00 94.38 212 PRO A C 1
ATOM 1731 O O . PRO A 1 212 ? -35.366 11.088 -9.495 1.00 94.38 212 PRO A O 1
ATOM 1734 N N . ASP A 1 213 ? -33.669 12.387 -8.772 1.00 94.69 213 ASP A N 1
ATOM 1735 C CA . ASP A 1 213 ? -34.083 13.619 -9.457 1.00 94.69 213 ASP A CA 1
ATOM 1736 C C . ASP A 1 213 ? -33.738 13.635 -10.955 1.00 94.69 213 ASP A C 1
ATOM 1738 O O . ASP A 1 213 ? -34.253 14.454 -11.725 1.00 94.69 213 ASP A O 1
ATOM 1742 N N . ILE A 1 214 ? -32.907 12.697 -11.415 1.00 94.75 214 ILE A N 1
ATOM 1743 C CA . ILE A 1 214 ? -32.475 12.616 -12.812 1.00 94.75 214 ILE A CA 1
ATOM 1744 C C . ILE A 1 214 ? -33.585 11.993 -13.672 1.00 94.75 214 ILE A C 1
ATOM 1746 O O . ILE A 1 214 ? -33.915 10.807 -13.567 1.00 94.75 214 ILE A O 1
ATOM 1750 N N . ARG A 1 215 ? -34.155 12.789 -14.583 1.00 94.06 215 ARG A N 1
ATOM 1751 C CA . ARG A 1 215 ? -35.282 12.371 -15.442 1.00 94.06 215 ARG A CA 1
ATOM 1752 C C . ARG A 1 215 ? -34.860 11.814 -16.804 1.00 94.06 215 ARG A C 1
ATOM 1754 O O . ARG A 1 215 ? -35.580 10.996 -17.371 1.00 94.06 215 ARG A O 1
ATOM 1761 N N . GLY A 1 216 ? -33.705 12.224 -17.326 1.00 95.25 216 GLY A N 1
ATOM 1762 C CA . GLY A 1 216 ? -33.244 11.840 -18.661 1.00 95.25 216 GLY A CA 1
ATOM 1763 C C . GLY A 1 216 ? -32.598 10.449 -18.711 1.00 95.25 216 GLY A C 1
ATOM 1764 O O . GLY A 1 216 ? -31.846 10.057 -17.822 1.00 95.25 216 GLY A O 1
ATOM 1765 N N . ARG A 1 217 ? -32.913 9.653 -19.744 1.00 94.12 217 ARG A N 1
ATOM 1766 C CA . ARG A 1 217 ? -32.455 8.252 -19.852 1.00 94.12 217 ARG A CA 1
ATOM 1767 C C . ARG A 1 217 ? -30.930 8.140 -19.916 1.00 94.12 217 ARG A C 1
ATOM 1769 O O . ARG A 1 217 ? -30.370 7.232 -19.302 1.00 94.12 217 ARG A O 1
ATOM 1776 N N . LYS A 1 218 ? -30.279 9.023 -20.677 1.00 95.75 218 LYS A N 1
ATOM 1777 C CA . LYS A 1 218 ? -28.823 9.016 -20.854 1.00 95.75 218 LYS A CA 1
ATOM 1778 C C . LYS A 1 218 ? -28.135 9.461 -19.568 1.00 95.75 218 LYS A C 1
ATOM 1780 O O . LYS A 1 218 ? -27.260 8.766 -19.073 1.00 95.75 218 LYS A O 1
ATOM 1785 N N . GLU A 1 219 ? -28.622 10.543 -18.983 1.00 94.81 219 GLU A N 1
ATOM 1786 C CA . GLU A 1 219 ? -28.145 11.128 -17.735 1.00 94.81 219 GLU A CA 1
ATOM 1787 C C . GLU A 1 219 ? -28.253 10.120 -16.585 1.00 94.81 219 GLU A C 1
ATOM 1789 O O . GLU A 1 219 ? -27.321 9.966 -15.803 1.00 94.81 219 GLU A O 1
ATOM 1794 N N . ARG A 1 220 ? -29.347 9.346 -16.522 1.00 94.88 220 ARG A N 1
ATOM 1795 C CA . ARG A 1 220 ? -29.483 8.249 -15.551 1.00 94.88 220 ARG A CA 1
ATOM 1796 C C . ARG A 1 220 ? -28.482 7.125 -15.790 1.00 94.88 220 ARG A C 1
ATOM 1798 O O . ARG A 1 220 ? -27.990 6.550 -14.825 1.00 94.88 220 ARG A O 1
ATOM 1805 N N . ALA A 1 221 ? -28.211 6.770 -17.045 1.00 95.81 221 ALA A N 1
ATOM 1806 C CA . ALA A 1 221 ? -27.222 5.742 -17.364 1.00 95.81 221 ALA A CA 1
ATOM 1807 C C . ALA A 1 221 ? -25.804 6.195 -16.982 1.00 95.81 221 ALA A C 1
ATOM 1809 O O . ALA A 1 221 ? -25.064 5.426 -16.369 1.00 95.81 221 ALA A O 1
ATOM 1810 N N . ASP A 1 222 ? -25.459 7.449 -17.275 1.00 95.44 222 ASP A N 1
ATOM 1811 C CA . ASP A 1 222 ? -24.174 8.045 -16.911 1.00 95.44 222 ASP A CA 1
ATOM 1812 C C . ASP A 1 222 ? -24.018 8.150 -15.384 1.00 95.44 222 ASP A C 1
ATOM 1814 O O . ASP A 1 222 ? -22.980 7.754 -14.856 1.00 95.44 222 ASP A O 1
ATOM 1818 N N . ALA A 1 223 ? -25.064 8.568 -14.661 1.00 95.00 223 ALA A N 1
ATOM 1819 C CA . ALA A 1 223 ? -25.064 8.616 -13.198 1.00 95.00 223 ALA A CA 1
ATOM 1820 C C . ALA A 1 223 ? -24.927 7.226 -12.555 1.00 95.00 223 ALA A C 1
ATOM 1822 O O . ALA A 1 223 ? -24.162 7.067 -11.609 1.00 95.00 223 ALA A O 1
ATOM 1823 N N . ARG A 1 224 ? -25.602 6.194 -13.092 1.00 96.31 224 ARG A N 1
ATOM 1824 C CA . ARG A 1 224 ? -25.416 4.803 -12.629 1.00 96.31 224 ARG A CA 1
ATOM 1825 C C . ARG A 1 224 ? -23.983 4.330 -12.816 1.00 96.31 224 ARG A C 1
ATOM 1827 O O . ARG A 1 224 ? -23.444 3.687 -11.924 1.00 96.31 224 ARG A O 1
ATOM 1834 N N . ARG A 1 225 ? -23.380 4.627 -13.972 1.00 96.12 225 ARG A N 1
ATOM 1835 C CA . ARG A 1 225 ? -21.986 4.262 -14.247 1.00 96.12 225 ARG A CA 1
ATOM 1836 C C . ARG A 1 225 ? -21.045 4.959 -13.268 1.00 96.12 225 ARG A C 1
ATOM 1838 O O . ARG A 1 225 ? -20.202 4.287 -12.692 1.00 96.12 225 ARG A O 1
ATOM 1845 N N . ALA A 1 226 ? -21.229 6.260 -13.050 1.00 95.62 226 ALA A N 1
ATOM 1846 C CA . ALA A 1 226 ? -20.423 7.025 -12.104 1.00 95.62 226 ALA A CA 1
ATOM 1847 C C . ALA A 1 226 ? -20.552 6.486 -10.671 1.00 95.62 226 ALA A C 1
ATOM 1849 O O . ALA A 1 226 ? -19.540 6.292 -10.006 1.00 95.62 226 ALA A O 1
ATOM 1850 N N . LEU A 1 227 ? -21.772 6.182 -10.214 1.00 96.69 227 LEU A N 1
ATOM 1851 C CA . LEU A 1 227 ? -22.000 5.591 -8.894 1.00 96.69 227 LEU A CA 1
ATOM 1852 C C . LEU A 1 227 ? -21.316 4.225 -8.762 1.00 96.69 227 LEU A C 1
ATOM 1854 O O . LEU A 1 227 ? -20.597 3.999 -7.797 1.00 96.69 227 LEU A O 1
ATOM 1858 N N . ALA A 1 228 ? -21.490 3.339 -9.747 1.00 95.50 228 ALA A N 1
ATOM 1859 C CA . ALA A 1 228 ? -20.850 2.026 -9.740 1.00 95.50 228 ALA A CA 1
ATOM 1860 C C . ALA A 1 228 ? -19.314 2.130 -9.731 1.00 95.50 228 ALA A C 1
ATOM 1862 O O . ALA A 1 228 ? -18.649 1.369 -9.034 1.00 95.50 228 ALA A O 1
ATOM 1863 N N . GLU A 1 229 ? -18.752 3.086 -10.473 1.00 94.31 229 GLU A N 1
ATOM 1864 C CA . GLU A 1 229 ? -17.313 3.344 -10.503 1.00 94.31 229 GLU A CA 1
ATOM 1865 C C . GLU A 1 229 ? -16.797 3.853 -9.151 1.00 94.31 229 GLU A C 1
ATOM 1867 O O . GLU A 1 229 ? -15.832 3.298 -8.627 1.00 94.31 229 GLU A O 1
ATOM 1872 N N . GLN A 1 230 ? -17.444 4.857 -8.545 1.00 95.88 230 GLN A N 1
ATOM 1873 C CA . GLN A 1 230 ? -17.014 5.360 -7.234 1.00 95.88 230 GLN A CA 1
ATOM 1874 C C . GLN A 1 230 ? -17.201 4.324 -6.125 1.00 95.88 230 GLN A C 1
ATOM 1876 O O . GLN A 1 230 ? -16.335 4.212 -5.258 1.00 95.88 230 GLN A O 1
ATOM 1881 N N . GLN A 1 231 ? -18.267 3.522 -6.182 1.00 95.75 231 GLN A N 1
ATOM 1882 C CA . GLN A 1 231 ? -18.476 2.428 -5.237 1.00 95.75 231 GLN A CA 1
ATOM 1883 C C . GLN A 1 231 ? -17.369 1.376 -5.354 1.00 95.75 231 GLN A C 1
ATOM 1885 O O . GLN A 1 231 ? -16.763 1.026 -4.350 1.00 95.75 231 GLN A O 1
ATOM 1890 N N . ALA A 1 232 ? -17.023 0.941 -6.569 1.00 94.38 232 ALA A N 1
ATOM 1891 C CA . ALA A 1 232 ? -15.938 -0.020 -6.768 1.00 94.38 232 ALA A CA 1
ATOM 1892 C C . ALA A 1 232 ? -14.589 0.509 -6.246 1.00 94.38 232 ALA A C 1
ATOM 1894 O O . ALA A 1 232 ? -13.820 -0.233 -5.635 1.00 94.38 232 ALA A O 1
ATOM 1895 N N . ARG A 1 233 ? -14.309 1.806 -6.440 1.00 94.00 233 ARG A N 1
ATOM 1896 C CA . ARG A 1 233 ? -13.113 2.466 -5.885 1.00 94.00 233 ARG A CA 1
ATOM 1897 C C . ARG A 1 233 ? -13.133 2.489 -4.361 1.00 94.00 233 ARG A C 1
ATOM 1899 O O . ARG A 1 233 ? -12.098 2.248 -3.741 1.00 94.00 233 ARG A O 1
ATOM 1906 N N . LEU A 1 234 ? -14.282 2.806 -3.764 1.00 94.50 234 LEU A N 1
ATOM 1907 C CA . LEU A 1 234 ? -14.466 2.805 -2.316 1.00 94.50 234 LEU A CA 1
ATOM 1908 C C . LEU A 1 234 ? -14.232 1.405 -1.744 1.00 94.50 234 LEU A C 1
ATOM 1910 O O . LEU A 1 234 ? -13.429 1.259 -0.823 1.00 94.50 234 LEU A O 1
ATOM 1914 N N . ASP A 1 235 ? -14.872 0.394 -2.328 1.00 93.38 235 ASP A N 1
ATOM 1915 C CA . ASP A 1 235 ? -14.762 -1.003 -1.909 1.00 93.38 235 ASP A CA 1
ATOM 1916 C C . ASP A 1 235 ? -13.309 -1.483 -1.971 1.00 93.38 235 ASP A C 1
ATOM 1918 O O . ASP A 1 235 ? -12.809 -2.085 -1.021 1.00 93.38 235 ASP A O 1
ATOM 1922 N N . GLU A 1 236 ? -12.590 -1.153 -3.047 1.00 91.88 236 GLU A N 1
ATOM 1923 C CA . GLU A 1 236 ? -11.184 -1.522 -3.196 1.00 91.88 236 GLU A CA 1
ATOM 1924 C C . GLU A 1 236 ? -10.290 -0.842 -2.144 1.00 91.88 236 GLU A C 1
ATOM 1926 O O . GLU A 1 236 ? -9.446 -1.501 -1.535 1.00 91.88 236 GLU A O 1
ATOM 1931 N N . TRP A 1 237 ? -10.485 0.453 -1.863 1.00 92.81 237 TRP A N 1
ATOM 1932 C CA . TRP A 1 237 ? -9.735 1.134 -0.802 1.00 92.81 237 TRP A CA 1
ATOM 1933 C C . TRP A 1 237 ? -10.027 0.554 0.588 1.00 92.81 237 TRP A C 1
ATOM 1935 O O . TRP A 1 237 ? -9.109 0.402 1.404 1.00 92.81 237 TRP A O 1
ATOM 1945 N N . VAL A 1 238 ? -11.293 0.236 0.867 1.00 92.12 238 VAL A N 1
ATOM 1946 C CA . VAL A 1 238 ? -11.725 -0.366 2.135 1.00 92.12 238 VAL A CA 1
ATOM 1947 C C . VAL A 1 238 ? -11.117 -1.758 2.303 1.00 92.12 238 VAL A C 1
ATOM 1949 O O . VAL A 1 238 ? -10.624 -2.057 3.390 1.00 92.12 238 VAL A O 1
ATOM 1952 N N . ALA A 1 239 ? -11.052 -2.552 1.232 1.00 92.06 239 ALA A N 1
ATOM 1953 C CA . ALA A 1 239 ? -10.523 -3.914 1.240 1.00 92.06 239 ALA A CA 1
ATOM 1954 C C . ALA A 1 239 ? -9.017 -4.019 1.551 1.00 92.06 239 ALA A C 1
ATOM 1956 O O . ALA A 1 239 ? -8.537 -5.110 1.861 1.00 92.06 239 ALA A O 1
ATOM 1957 N N . ILE A 1 240 ? -8.256 -2.919 1.490 1.00 91.56 240 ILE A N 1
ATOM 1958 C CA . ILE A 1 240 ? -6.828 -2.933 1.837 1.00 91.56 240 ILE A CA 1
ATOM 1959 C C . ILE A 1 240 ? -6.677 -3.201 3.347 1.00 91.56 240 ILE A C 1
ATOM 1961 O O . ILE A 1 240 ? -7.106 -2.363 4.154 1.00 91.56 240 ILE A O 1
ATOM 1965 N N . PRO A 1 241 ? -6.044 -4.324 3.744 1.00 92.00 241 PRO A N 1
ATOM 1966 C CA . PRO A 1 241 ? -5.856 -4.668 5.149 1.00 92.00 241 PRO A CA 1
ATOM 1967 C C . PRO A 1 241 ? -4.892 -3.695 5.831 1.00 92.00 241 PRO A C 1
ATOM 1969 O O . PRO A 1 241 ? -4.161 -2.957 5.168 1.00 92.00 241 PRO A O 1
ATOM 1972 N N . ALA A 1 242 ? -4.870 -3.711 7.165 1.00 91.38 242 ALA A N 1
ATOM 1973 C CA . ALA A 1 242 ? -3.847 -3.000 7.920 1.00 91.38 242 ALA A CA 1
ATOM 1974 C C . ALA A 1 242 ? -2.457 -3.500 7.505 1.00 91.38 242 ALA A C 1
ATOM 1976 O O . ALA A 1 242 ? -2.185 -4.701 7.549 1.00 91.38 242 ALA A O 1
ATOM 1977 N N . LEU A 1 243 ? -1.605 -2.572 7.068 1.00 93.69 243 LEU A N 1
ATOM 1978 C CA . LEU A 1 243 ? -0.269 -2.886 6.576 1.00 93.69 243 LEU A CA 1
ATOM 1979 C C . LEU A 1 243 ? 0.786 -2.654 7.656 1.00 93.69 243 LEU A C 1
ATOM 1981 O O . LEU A 1 243 ? 0.702 -1.696 8.427 1.00 93.69 243 LEU A O 1
ATOM 1985 N N . THR A 1 244 ? 1.816 -3.494 7.662 1.00 95.81 244 THR A N 1
ATOM 1986 C CA . THR A 1 244 ? 3.061 -3.252 8.398 1.00 95.81 244 THR A CA 1
ATOM 1987 C C . THR A 1 244 ? 4.051 -2.475 7.530 1.00 95.81 244 THR A C 1
ATOM 1989 O O . THR A 1 244 ? 3.904 -2.388 6.308 1.00 95.81 244 THR A O 1
ATOM 1992 N N . SER A 1 245 ? 5.087 -1.894 8.144 1.00 96.56 245 SER A N 1
ATOM 1993 C CA . SER A 1 245 ? 6.121 -1.171 7.395 1.00 96.56 245 SER A CA 1
ATOM 1994 C C . SER A 1 245 ? 6.825 -2.094 6.397 1.00 96.56 245 SER A C 1
ATOM 1996 O O . SER A 1 245 ? 7.052 -1.695 5.264 1.00 96.56 245 SER A O 1
ATOM 1998 N N . GLU A 1 246 ? 7.084 -3.352 6.749 1.00 96.62 246 GLU A N 1
ATOM 1999 C CA . GLU A 1 246 ? 7.706 -4.356 5.869 1.00 96.62 246 GLU A CA 1
ATOM 2000 C C . GLU A 1 246 ? 6.930 -4.611 4.568 1.00 96.62 246 GLU A C 1
ATOM 2002 O O . GLU A 1 246 ? 7.526 -4.970 3.556 1.00 96.62 246 GLU A O 1
ATOM 2007 N N . GLN A 1 247 ? 5.615 -4.378 4.564 1.00 95.00 247 GLN A N 1
ATOM 2008 C CA . GLN A 1 247 ? 4.768 -4.529 3.378 1.00 95.00 247 GLN A CA 1
ATOM 2009 C C . GLN A 1 247 ? 4.791 -3.299 2.457 1.00 95.00 247 GLN A C 1
ATOM 2011 O O . GLN A 1 247 ? 4.192 -3.326 1.379 1.00 95.00 247 GLN A O 1
ATOM 2016 N N . MET A 1 248 ? 5.464 -2.218 2.852 1.00 94.81 248 MET A N 1
ATOM 2017 C CA . MET A 1 248 ? 5.591 -1.001 2.054 1.00 94.81 248 MET A CA 1
ATOM 2018 C C . MET A 1 248 ? 6.816 -1.043 1.147 1.00 94.81 248 MET A C 1
ATOM 2020 O O . MET A 1 248 ? 7.849 -1.621 1.473 1.00 94.81 248 MET A O 1
ATOM 2024 N N . CYS A 1 249 ? 6.731 -0.361 0.008 1.00 93.12 249 CYS A N 1
ATOM 2025 C CA . CYS A 1 249 ? 7.920 -0.017 -0.752 1.00 93.12 249 CYS A CA 1
ATOM 2026 C C . CYS A 1 249 ? 8.776 0.963 0.063 1.00 93.12 249 CYS A C 1
ATOM 2028 O O . CYS A 1 249 ? 8.263 1.901 0.672 1.00 93.12 249 CYS A O 1
ATOM 2030 N N . SER A 1 250 ? 10.094 0.776 0.064 1.00 94.88 250 SER A N 1
ATOM 2031 C CA . SER A 1 250 ? 11.017 1.731 0.687 1.00 94.88 250 SER A CA 1
ATOM 2032 C C . SER A 1 250 ? 11.221 2.998 -0.146 1.00 94.88 250 SER A C 1
ATOM 2034 O O . SER A 1 250 ? 11.755 3.970 0.368 1.00 94.88 250 SER A O 1
ATOM 2036 N N . GLU A 1 251 ? 10.826 3.001 -1.421 1.00 92.94 251 GLU A N 1
ATOM 2037 C CA . GLU A 1 251 ? 11.113 4.097 -2.362 1.00 92.94 251 GLU A CA 1
ATOM 2038 C C . GLU A 1 251 ? 9.877 4.923 -2.727 1.00 92.94 251 GLU A C 1
ATOM 2040 O O . GLU A 1 251 ? 9.980 5.988 -3.333 1.00 92.94 251 GLU A O 1
ATOM 2045 N N . CYS A 1 252 ? 8.682 4.451 -2.367 1.00 91.38 252 CYS A N 1
ATOM 2046 C CA . CYS A 1 252 ? 7.454 5.200 -2.579 1.00 91.38 252 CYS A CA 1
ATOM 2047 C C . CYS A 1 252 ? 6.386 4.854 -1.543 1.00 91.38 252 CYS A C 1
ATOM 2049 O O . CYS A 1 252 ? 6.482 3.887 -0.799 1.00 91.38 252 CYS A O 1
ATOM 2051 N N . GLN A 1 253 ? 5.310 5.632 -1.544 1.00 91.38 253 GLN A N 1
ATOM 2052 C CA . GLN A 1 253 ? 4.223 5.540 -0.568 1.00 91.38 253 GLN A CA 1
ATOM 2053 C C . GLN A 1 253 ? 3.222 4.423 -0.900 1.00 91.38 253 GLN A C 1
ATOM 2055 O O . GLN A 1 253 ? 2.060 4.509 -0.522 1.00 91.38 253 GLN A O 1
ATOM 2060 N N . ARG A 1 254 ? 3.622 3.399 -1.662 1.00 91.12 254 ARG A N 1
ATOM 2061 C CA . ARG A 1 254 ? 2.736 2.308 -2.090 1.00 91.12 254 ARG A CA 1
ATOM 2062 C C . ARG A 1 254 ? 3.159 0.979 -1.461 1.00 91.12 254 ARG A C 1
ATOM 2064 O O . ARG A 1 254 ? 4.345 0.795 -1.179 1.00 91.12 254 ARG A O 1
ATOM 2071 N N . PRO A 1 255 ? 2.213 0.051 -1.242 1.00 91.88 255 PRO A N 1
ATOM 2072 C CA . PRO A 1 255 ? 2.536 -1.312 -0.839 1.00 91.88 255 PRO A CA 1
ATOM 2073 C C . PRO A 1 255 ? 3.493 -1.963 -1.840 1.00 91.88 255 PRO A C 1
ATOM 2075 O O . PRO A 1 255 ? 3.304 -1.838 -3.049 1.00 91.88 255 PRO A O 1
ATOM 2078 N N . ALA A 1 256 ? 4.495 -2.692 -1.350 1.00 89.69 256 ALA A N 1
ATOM 2079 C CA . ALA A 1 256 ? 5.498 -3.334 -2.197 1.00 89.69 256 ALA A CA 1
ATOM 2080 C C . ALA A 1 256 ? 4.861 -4.317 -3.194 1.00 89.69 256 ALA A C 1
ATOM 2082 O O . ALA A 1 256 ? 5.251 -4.365 -4.359 1.00 89.69 256 ALA A O 1
ATOM 2083 N N . ALA A 1 257 ? 3.819 -5.033 -2.758 1.00 86.75 257 ALA A N 1
ATOM 2084 C CA . ALA A 1 257 ? 3.078 -5.981 -3.588 1.00 86.75 257 ALA A CA 1
ATOM 2085 C C . ALA A 1 257 ? 2.436 -5.338 -4.831 1.00 86.75 257 ALA A C 1
ATOM 2087 O O . ALA A 1 257 ? 2.265 -6.009 -5.845 1.00 86.75 257 ALA A O 1
ATOM 2088 N N . TRP A 1 258 ? 2.120 -4.038 -4.796 1.00 85.88 258 TRP A N 1
ATOM 2089 C CA . TRP A 1 258 ? 1.540 -3.339 -5.950 1.00 85.88 258 TRP A CA 1
ATOM 2090 C C . TRP A 1 258 ? 2.553 -3.119 -7.075 1.00 85.88 258 TRP A C 1
ATOM 2092 O O . TRP A 1 258 ? 2.176 -2.798 -8.195 1.00 85.88 258 TRP A O 1
ATOM 2102 N N . HIS A 1 259 ? 3.844 -3.305 -6.821 1.00 81.88 259 HIS A N 1
ATOM 2103 C CA . HIS A 1 259 ? 4.848 -3.226 -7.877 1.00 81.88 259 HIS A CA 1
ATOM 2104 C C . HIS A 1 259 ? 5.011 -4.538 -8.652 1.00 81.88 259 HIS A C 1
ATOM 2106 O O . HIS A 1 259 ? 5.750 -4.563 -9.632 1.00 81.88 259 HIS A O 1
ATOM 2112 N N . LEU A 1 260 ? 4.337 -5.614 -8.228 1.00 73.75 260 LEU A N 1
ATOM 2113 C CA . LEU A 1 260 ? 4.533 -6.973 -8.744 1.00 73.75 260 LEU A CA 1
ATOM 2114 C C . LEU A 1 260 ? 3.442 -7.437 -9.712 1.00 73.75 260 LEU A C 1
ATOM 2116 O O . LEU A 1 260 ? 3.517 -8.548 -10.224 1.00 73.75 260 LEU A O 1
ATOM 2120 N N . THR A 1 261 ? 2.405 -6.634 -9.930 1.00 65.44 261 THR A N 1
ATOM 2121 C CA . THR A 1 261 ? 1.226 -7.053 -10.700 1.00 65.44 261 THR A CA 1
ATOM 2122 C C . THR A 1 261 ? 1.132 -6.344 -12.045 1.00 65.44 261 THR A C 1
ATOM 2124 O O . THR A 1 261 ? 0.583 -6.904 -12.986 1.00 65.44 261 THR A O 1
ATOM 2127 N N . GLY A 1 262 ? 1.653 -5.116 -12.172 1.00 61.56 262 GLY A N 1
ATOM 2128 C CA . GLY A 1 262 ? 1.515 -4.331 -13.405 1.00 61.56 262 GLY A CA 1
ATOM 2129 C C . GLY A 1 262 ? 0.056 -4.003 -13.768 1.00 61.56 262 GLY A C 1
ATOM 2130 O O . GLY A 1 262 ? -0.208 -3.589 -14.897 1.00 61.56 262 GLY A O 1
ATOM 2131 N N . LEU A 1 263 ? -0.892 -4.233 -12.850 1.00 63.81 263 LEU A N 1
ATOM 2132 C CA . LEU A 1 263 ? -2.327 -4.168 -13.111 1.00 63.81 263 LEU A CA 1
ATOM 2133 C C . LEU A 1 263 ? -2.869 -2.750 -12.916 1.00 63.81 263 LEU A C 1
ATOM 2135 O O . LEU A 1 263 ? -2.512 -2.030 -11.988 1.00 63.81 263 LEU A O 1
ATOM 2139 N N . LEU A 1 264 ? -3.798 -2.348 -13.777 1.00 62.47 264 LEU A N 1
ATOM 2140 C CA . LEU A 1 264 ? -4.629 -1.179 -13.517 1.00 62.47 264 LEU A CA 1
ATOM 2141 C C . LEU A 1 264 ? -5.789 -1.611 -12.621 1.00 62.47 264 LEU A C 1
ATOM 2143 O O . LEU A 1 264 ? -6.549 -2.499 -13.004 1.00 62.47 264 LEU A O 1
ATOM 2147 N N . THR A 1 265 ? -5.943 -0.987 -11.458 1.00 70.00 265 THR A N 1
ATOM 2148 C CA . THR A 1 265 ? -7.117 -1.195 -10.605 1.00 70.00 265 THR A CA 1
ATOM 2149 C C . THR A 1 265 ? -7.967 0.067 -10.504 1.00 70.00 265 THR A C 1
ATOM 2151 O O . THR A 1 265 ? -7.616 1.104 -11.075 1.00 70.00 265 THR A O 1
ATOM 2154 N N . ALA A 1 266 ? -9.119 -0.003 -9.828 1.00 63.56 266 ALA A N 1
ATOM 2155 C CA . ALA A 1 266 ? -10.036 1.132 -9.732 1.00 63.56 266 ALA A CA 1
ATOM 2156 C C . ALA A 1 266 ? -9.399 2.288 -8.935 1.00 63.56 266 ALA A C 1
ATOM 2158 O O . ALA A 1 266 ? -9.627 3.467 -9.220 1.00 63.56 266 ALA A O 1
ATOM 2159 N N . ILE A 1 267 ? -8.525 1.967 -7.978 1.00 71.38 267 ILE A N 1
ATOM 2160 C CA . ILE A 1 267 ? -7.729 2.957 -7.232 1.00 71.38 267 ILE A CA 1
ATOM 2161 C C . ILE A 1 267 ? -6.497 3.468 -7.999 1.00 71.38 267 ILE A C 1
ATOM 2163 O O . ILE A 1 267 ? -5.793 4.354 -7.506 1.00 71.38 267 ILE A O 1
ATOM 2167 N N . GLY A 1 268 ? -6.264 2.972 -9.217 1.00 66.88 268 GLY A N 1
ATOM 2168 C CA . GLY A 1 268 ? -5.272 3.485 -10.151 1.00 66.88 268 GLY A CA 1
ATOM 2169 C C . GLY A 1 268 ? -4.229 2.459 -10.587 1.00 66.88 268 GLY A C 1
ATOM 2170 O O . GLY A 1 268 ? -4.386 1.249 -10.461 1.00 66.88 268 GLY A O 1
ATOM 2171 N N . TRP A 1 269 ? -3.157 2.971 -11.185 1.00 57.69 269 TRP A N 1
ATOM 2172 C CA . TRP A 1 269 ? -2.149 2.157 -11.855 1.00 57.69 269 TRP A CA 1
ATOM 2173 C C . TRP A 1 269 ? -1.171 1.515 -10.851 1.00 57.69 269 TRP A C 1
ATOM 2175 O O . TRP A 1 269 ? -0.409 2.225 -10.189 1.00 57.69 269 TRP A O 1
ATOM 2185 N N . GLN A 1 270 ? -1.139 0.179 -10.779 1.00 68.62 270 GLN A N 1
ATOM 2186 C CA . GLN A 1 270 ? -0.138 -0.604 -10.045 1.00 68.62 270 GLN A CA 1
ATOM 2187 C C . GLN A 1 270 ? 1.087 -0.805 -10.956 1.00 68.62 270 GLN A C 1
ATOM 2189 O O . GLN A 1 270 ? 1.225 -1.801 -11.660 1.00 68.62 270 GLN A O 1
ATOM 2194 N N . ALA A 1 271 ? 1.944 0.218 -11.048 1.00 65.31 271 ALA A N 1
ATOM 2195 C CA . ALA A 1 271 ? 3.175 0.176 -11.847 1.00 65.31 271 ALA A CA 1
ATOM 2196 C C . ALA A 1 271 ? 4.352 -0.331 -11.012 1.00 65.31 271 ALA A C 1
ATOM 2198 O O . ALA A 1 271 ? 4.366 -0.140 -9.788 1.00 65.31 271 ALA A O 1
ATOM 2199 N N . PRO A 1 272 ? 5.420 -0.789 -11.692 1.00 74.81 272 PRO A N 1
ATOM 2200 C CA . PRO A 1 272 ? 6.764 -0.705 -11.137 1.00 74.81 272 PRO A CA 1
ATOM 2201 C C . PRO A 1 272 ? 7.019 0.681 -10.512 1.00 74.81 272 PRO A C 1
ATOM 2203 O O . PRO A 1 272 ? 6.464 1.698 -10.946 1.00 74.81 272 PRO A O 1
ATOM 2206 N N . CYS A 1 273 ? 7.826 0.743 -9.458 1.00 84.38 273 CYS A 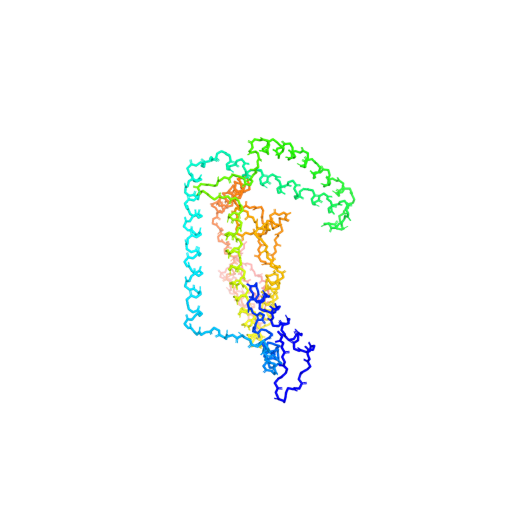N 1
ATOM 2207 C CA . CYS A 1 273 ? 8.025 1.993 -8.729 1.00 84.38 273 CYS A CA 1
ATOM 2208 C C . CYS A 1 273 ? 8.621 3.083 -9.641 1.00 84.38 273 CYS A C 1
ATOM 2210 O O . CYS A 1 273 ? 9.592 2.842 -10.351 1.00 84.38 273 CYS A O 1
ATOM 2212 N N . LEU A 1 274 ? 8.086 4.311 -9.604 1.00 80.81 274 LEU A N 1
ATOM 2213 C CA . LEU A 1 274 ? 8.645 5.438 -10.374 1.00 80.81 274 LEU A CA 1
ATOM 2214 C C . LEU A 1 274 ? 10.040 5.868 -9.897 1.00 80.81 274 LEU A C 1
ATOM 2216 O O . LEU A 1 274 ? 10.723 6.581 -10.622 1.00 80.81 274 LEU A O 1
ATOM 2220 N N . ALA A 1 275 ? 10.448 5.452 -8.698 1.00 83.56 275 ALA A N 1
ATOM 2221 C CA . ALA A 1 275 ? 11.803 5.661 -8.199 1.00 83.56 275 ALA A CA 1
ATOM 2222 C C . ALA A 1 275 ? 12.824 4.701 -8.836 1.00 83.56 275 ALA A C 1
ATOM 2224 O O . ALA A 1 275 ? 14.025 4.884 -8.662 1.00 83.56 275 ALA A O 1
ATOM 2225 N N . TRP A 1 276 ? 12.370 3.669 -9.553 1.00 87.19 276 TRP A N 1
ATOM 2226 C CA . TRP A 1 276 ? 13.260 2.700 -10.179 1.00 87.19 276 TRP A CA 1
ATOM 2227 C C . TRP A 1 276 ? 13.824 3.228 -11.499 1.00 87.19 276 TRP A C 1
ATOM 2229 O O . TRP A 1 276 ? 13.063 3.725 -12.336 1.00 87.19 276 TRP A O 1
ATOM 2239 N N . PRO A 1 277 ? 15.150 3.138 -11.695 1.00 85.06 277 PRO A N 1
ATOM 2240 C CA . PRO A 1 277 ? 15.844 3.878 -12.737 1.00 85.06 277 PRO A CA 1
ATOM 2241 C C . PRO A 1 277 ? 15.358 3.507 -14.138 1.00 85.06 277 PRO A C 1
ATOM 2243 O O . PRO A 1 277 ? 14.954 4.396 -14.890 1.00 85.06 277 PRO A O 1
ATOM 2246 N N . TYR A 1 278 ? 15.308 2.219 -14.484 1.00 83.38 278 TYR A N 1
ATOM 2247 C CA . TYR A 1 278 ? 14.974 1.803 -15.845 1.00 83.38 278 TYR A CA 1
ATOM 2248 C C . TYR A 1 278 ? 13.500 2.070 -16.177 1.00 83.38 278 TYR A C 1
ATOM 2250 O O . TYR A 1 278 ? 13.182 2.575 -17.258 1.00 83.38 278 TYR A O 1
ATOM 2258 N N . TRP A 1 279 ? 12.590 1.811 -15.239 1.00 83.94 279 TRP A N 1
ATOM 2259 C CA . TRP A 1 279 ? 11.178 2.138 -15.405 1.00 83.94 279 TRP A CA 1
ATOM 2260 C C . TRP A 1 279 ? 10.942 3.642 -15.543 1.00 83.94 279 TRP A C 1
ATOM 2262 O O . TRP A 1 279 ? 10.208 4.069 -16.438 1.00 83.94 279 TRP A O 1
ATOM 2272 N N . SER A 1 280 ? 11.585 4.455 -14.703 1.00 81.75 280 SER A N 1
ATOM 2273 C CA . SER A 1 280 ? 11.462 5.913 -14.765 1.00 81.75 280 SER A CA 1
ATOM 2274 C C . SER A 1 280 ? 11.933 6.463 -16.116 1.00 81.75 280 SER A C 1
ATOM 2276 O O . SER A 1 280 ? 11.235 7.276 -16.731 1.00 81.75 280 SER A O 1
ATOM 2278 N N . ASP A 1 281 ? 13.042 5.934 -16.643 1.00 85.56 281 ASP A N 1
ATOM 2279 C CA . ASP A 1 281 ? 13.570 6.278 -17.959 1.00 85.56 281 ASP A CA 1
ATOM 2280 C C . ASP A 1 281 ? 12.632 5.851 -19.085 1.00 85.56 281 ASP A C 1
ATOM 2282 O O . ASP A 1 281 ? 12.372 6.629 -20.005 1.00 85.56 281 ASP A O 1
ATOM 2286 N N . ARG A 1 282 ? 12.054 4.650 -18.998 1.00 83.62 282 ARG A N 1
ATOM 2287 C CA . ARG A 1 282 ? 11.070 4.173 -19.975 1.00 83.62 282 ARG A CA 1
ATOM 2288 C C . ARG A 1 282 ? 9.821 5.054 -20.000 1.00 83.62 282 ARG A C 1
ATOM 2290 O O . ARG A 1 282 ? 9.334 5.392 -21.079 1.00 83.62 282 ARG A O 1
ATOM 2297 N N . ILE A 1 283 ? 9.301 5.446 -18.836 1.00 82.19 283 ILE A N 1
ATOM 2298 C CA . ILE A 1 283 ? 8.150 6.356 -18.737 1.00 82.19 283 ILE A CA 1
ATOM 2299 C C . ILE A 1 283 ? 8.496 7.737 -19.295 1.00 82.19 283 ILE A C 1
ATOM 2301 O O . ILE A 1 283 ? 7.679 8.331 -20.003 1.00 82.19 283 ILE A O 1
ATOM 2305 N N . ARG A 1 284 ? 9.700 8.245 -19.020 1.00 84.50 284 ARG A N 1
ATOM 2306 C CA . ARG A 1 284 ? 10.190 9.512 -19.572 1.00 84.50 284 ARG A CA 1
ATOM 2307 C C . ARG A 1 284 ? 10.253 9.473 -21.100 1.00 84.50 284 ARG A C 1
ATOM 2309 O O . ARG A 1 284 ? 9.639 10.327 -21.733 1.00 84.50 284 ARG A O 1
ATOM 2316 N N . GLN A 1 285 ? 10.869 8.445 -21.683 1.00 86.56 285 GLN A N 1
ATOM 2317 C CA . GLN A 1 285 ? 10.928 8.257 -23.139 1.00 86.56 285 GLN A CA 1
ATOM 2318 C C . GLN A 1 285 ? 9.530 8.141 -23.761 1.00 86.56 285 GLN A C 1
ATOM 2320 O O . GLN A 1 285 ? 9.238 8.786 -24.764 1.00 86.56 285 GLN A O 1
ATOM 2325 N N . ALA A 1 286 ? 8.624 7.373 -23.147 1.00 84.50 286 ALA A N 1
ATOM 2326 C CA . ALA A 1 286 ? 7.250 7.253 -23.634 1.00 84.50 286 ALA A CA 1
ATOM 2327 C C . ALA A 1 286 ? 6.509 8.604 -23.614 1.00 84.50 286 ALA A C 1
ATOM 2329 O O . ALA A 1 286 ? 5.789 8.931 -24.559 1.00 84.50 286 ALA A O 1
ATOM 2330 N N . ARG A 1 287 ? 6.703 9.415 -22.565 1.00 85.44 287 ARG A N 1
ATOM 2331 C CA . ARG A 1 287 ? 6.150 10.777 -22.487 1.00 85.44 287 ARG A CA 1
ATOM 2332 C C . ARG A 1 287 ? 6.735 11.688 -23.559 1.00 85.44 287 ARG A C 1
ATOM 2334 O O . ARG A 1 287 ? 5.971 12.400 -24.200 1.00 85.44 287 ARG A O 1
ATOM 2341 N N . GLU A 1 288 ? 8.047 11.649 -23.776 1.00 90.00 288 GLU A N 1
ATOM 2342 C CA . GLU A 1 288 ? 8.717 12.404 -24.843 1.00 90.00 288 GLU A CA 1
ATOM 2343 C C . GLU A 1 288 ? 8.136 12.034 -26.216 1.00 90.00 288 GLU A C 1
ATOM 2345 O O . GLU A 1 288 ? 7.712 12.917 -26.955 1.00 90.00 288 GLU A O 1
ATOM 2350 N N . MET A 1 289 ? 7.970 10.738 -26.506 1.00 88.12 289 MET A N 1
ATOM 2351 C CA . MET A 1 289 ? 7.340 10.266 -27.746 1.00 88.12 289 MET A CA 1
ATOM 2352 C C . MET A 1 289 ? 5.895 10.757 -27.912 1.00 88.12 289 MET A C 1
ATOM 2354 O O . MET A 1 289 ? 5.494 11.128 -29.017 1.00 88.12 289 MET A O 1
ATOM 2358 N N . LEU A 1 290 ? 5.092 10.755 -26.841 1.00 87.19 290 LEU A N 1
ATOM 2359 C CA . LEU A 1 290 ? 3.710 11.246 -26.877 1.00 87.19 290 LEU A CA 1
ATOM 2360 C C . LEU A 1 290 ? 3.646 12.760 -27.084 1.00 87.19 290 LEU A C 1
ATOM 2362 O O . LEU A 1 290 ? 2.824 13.224 -27.871 1.00 87.19 290 LEU A O 1
ATOM 2366 N N . LEU A 1 291 ? 4.509 13.522 -26.410 1.00 87.19 291 LEU A N 1
ATOM 2367 C CA . LEU A 1 291 ? 4.605 14.971 -26.580 1.00 87.19 291 LEU A CA 1
ATOM 2368 C C . LEU A 1 291 ? 5.072 15.330 -27.989 1.00 87.19 291 LEU A C 1
ATOM 2370 O O . LEU A 1 291 ? 4.499 16.221 -28.610 1.00 87.19 291 LEU A O 1
ATOM 2374 N N . ASP A 1 292 ? 6.054 14.611 -28.525 1.00 86.88 292 ASP A N 1
ATOM 2375 C CA . ASP A 1 292 ? 6.512 14.800 -29.898 1.00 86.88 292 ASP A CA 1
ATOM 2376 C C . ASP A 1 292 ? 5.427 14.439 -30.906 1.00 86.88 292 ASP A C 1
ATOM 2378 O O . ASP A 1 292 ? 5.228 15.166 -31.878 1.00 86.88 292 ASP A O 1
ATOM 2382 N N . ARG A 1 293 ? 4.661 13.369 -30.664 1.00 83.94 293 ARG A N 1
ATOM 2383 C CA . ARG A 1 293 ? 3.496 13.042 -31.491 1.00 83.94 293 ARG A CA 1
ATOM 2384 C C . ARG A 1 293 ? 2.436 14.136 -31.415 1.00 83.94 293 ARG A C 1
ATOM 2386 O O . ARG A 1 293 ? 1.943 14.531 -32.460 1.00 83.94 293 ARG A O 1
ATOM 2393 N N . ALA A 1 294 ? 2.132 14.645 -30.221 1.00 83.12 294 ALA A N 1
ATOM 2394 C CA . ALA A 1 294 ? 1.168 15.726 -30.023 1.00 83.12 294 ALA A CA 1
ATOM 2395 C C . ALA A 1 294 ? 1.600 17.021 -30.735 1.00 83.12 294 ALA A C 1
ATOM 2397 O O . ALA A 1 294 ? 0.766 17.694 -31.333 1.00 83.12 294 ALA A O 1
ATOM 2398 N N . ARG A 1 295 ? 2.904 17.333 -30.729 1.00 82.38 295 ARG A N 1
ATOM 2399 C CA . ARG A 1 295 ? 3.497 18.467 -31.461 1.00 82.38 295 ARG A CA 1
ATOM 2400 C C . ARG A 1 295 ? 3.496 18.277 -32.979 1.00 82.38 295 ARG A C 1
ATOM 2402 O O . ARG A 1 295 ? 3.429 19.265 -33.697 1.00 82.38 295 ARG A O 1
ATOM 2409 N N . ARG A 1 296 ? 3.614 17.033 -33.458 1.00 77.38 296 ARG A N 1
ATOM 2410 C CA . ARG A 1 296 ? 3.599 16.671 -34.888 1.00 77.38 296 ARG A CA 1
ATOM 2411 C C . ARG A 1 296 ? 2.201 16.442 -35.450 1.00 77.38 296 ARG A C 1
ATOM 2413 O O . ARG A 1 296 ? 2.070 16.317 -36.661 1.00 77.38 296 ARG A O 1
ATOM 2420 N N . SER A 1 297 ? 1.174 16.326 -34.611 1.00 62.34 297 SER A N 1
ATOM 2421 C CA . SER A 1 297 ? -0.203 16.369 -35.094 1.00 62.34 297 SER A CA 1
ATOM 2422 C C . SER A 1 297 ? -0.445 17.758 -35.670 1.00 62.34 297 SER A C 1
ATOM 2424 O O . SER A 1 297 ? -0.559 18.725 -34.916 1.00 62.34 297 SER A O 1
ATOM 2426 N N . ASP A 1 298 ? -0.496 17.840 -36.998 1.00 60.47 298 ASP A N 1
ATOM 2427 C CA . ASP A 1 298 ? -0.958 19.029 -37.704 1.00 60.47 298 ASP A CA 1
ATOM 2428 C C . ASP A 1 298 ? -2.302 19.485 -37.112 1.00 60.47 298 ASP A C 1
ATOM 2430 O O . ASP A 1 298 ? -3.096 18.640 -36.666 1.00 60.47 298 ASP A O 1
ATOM 2434 N N . PRO A 1 299 ? -2.585 20.802 -37.076 1.00 59.44 299 PRO A N 1
ATOM 2435 C CA . PRO A 1 299 ? -3.921 21.269 -36.743 1.00 59.44 299 PRO A CA 1
ATOM 2436 C C . PRO A 1 299 ? -4.902 20.514 -37.635 1.00 59.44 299 PRO A C 1
ATOM 2438 O O . PRO A 1 299 ? -4.730 20.497 -38.852 1.00 59.44 299 PRO A O 1
ATOM 2441 N N . ILE A 1 300 ? -5.885 19.848 -37.018 1.00 58.31 300 ILE A N 1
ATOM 2442 C CA . ILE A 1 300 ? -6.959 19.158 -37.734 1.00 58.31 300 ILE A CA 1
ATOM 2443 C C . ILE A 1 300 ? -7.502 20.166 -38.743 1.00 58.31 300 ILE A C 1
ATOM 2445 O O . ILE A 1 300 ? -8.125 21.152 -38.343 1.00 58.31 300 ILE A O 1
ATOM 2449 N N . GLU A 1 301 ? -7.196 19.955 -40.025 1.00 56.28 301 GLU A N 1
ATOM 2450 C CA . GLU A 1 301 ? -7.691 20.797 -41.103 1.00 56.28 301 GLU A CA 1
ATOM 2451 C C . GLU A 1 301 ? -9.209 20.798 -40.941 1.00 56.28 301 GLU A C 1
ATOM 2453 O O . GLU A 1 301 ? -9.832 19.728 -40.907 1.00 56.28 301 GLU A O 1
ATOM 2458 N N . ALA A 1 302 ? -9.785 21.979 -40.682 1.00 59.12 302 ALA A N 1
ATOM 2459 C CA . ALA A 1 302 ? -11.208 22.097 -40.409 1.00 59.12 302 ALA A CA 1
ATOM 2460 C C . ALA A 1 302 ? -11.949 21.331 -41.513 1.00 59.12 302 ALA A C 1
ATOM 2462 O O . ALA A 1 302 ? -11.619 21.529 -42.687 1.00 59.12 302 ALA A O 1
ATOM 2463 N N . PRO A 1 303 ? -12.878 20.415 -41.172 1.00 59.72 303 PRO A N 1
ATOM 2464 C CA . PRO A 1 303 ? -13.517 19.581 -42.175 1.00 59.72 303 PRO A CA 1
ATOM 2465 C C . PRO A 1 303 ? -14.068 20.502 -43.257 1.00 59.72 303 PRO A C 1
ATOM 2467 O O . PRO A 1 303 ? -14.858 21.394 -42.939 1.00 59.72 303 PRO A O 1
ATOM 2470 N N . ARG A 1 304 ? -13.595 20.326 -44.504 1.00 61.88 304 ARG A N 1
ATOM 2471 C CA . ARG A 1 304 ? -14.034 21.131 -45.652 1.00 61.88 304 ARG A CA 1
ATOM 2472 C C . ARG A 1 304 ? -15.550 21.251 -45.570 1.00 61.88 304 ARG A C 1
ATOM 2474 O O . ARG A 1 304 ? -16.234 20.228 -45.465 1.00 61.88 304 ARG A O 1
ATOM 2481 N N . ALA A 1 305 ? -16.052 22.487 -45.518 1.00 63.16 305 ALA A N 1
ATOM 2482 C CA . ALA A 1 305 ? -17.479 22.736 -45.394 1.00 63.16 305 ALA A CA 1
ATOM 2483 C C . ALA A 1 305 ? -18.187 21.921 -46.478 1.00 63.16 305 ALA A C 1
ATOM 2485 O O . ALA A 1 305 ? -17.842 22.024 -47.656 1.00 63.16 305 ALA A O 1
ATOM 2486 N N . ARG A 1 306 ? -19.107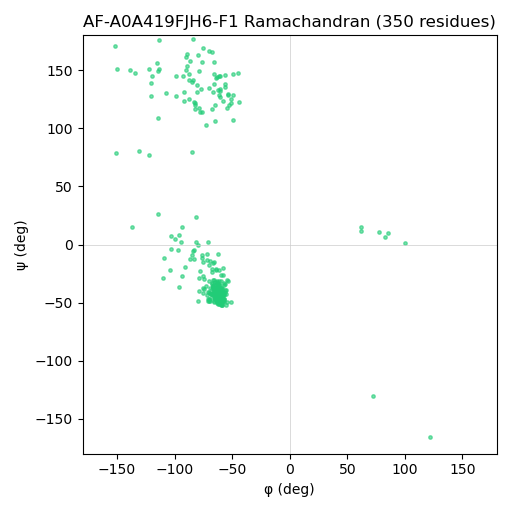 21.037 -46.073 1.00 64.56 306 ARG A N 1
ATOM 2487 C CA . ARG A 1 306 ? -19.855 20.231 -47.040 1.00 64.56 306 ARG A CA 1
ATOM 2488 C C . ARG A 1 306 ? -20.536 21.197 -48.013 1.00 64.56 306 ARG A C 1
ATOM 2490 O O . ARG A 1 306 ? -21.096 22.185 -47.526 1.00 64.56 306 ARG A O 1
ATOM 2497 N N . PRO A 1 307 ? -20.497 20.936 -49.330 1.00 71.38 307 PRO A N 1
ATOM 2498 C CA . PRO A 1 307 ? -21.193 21.781 -50.286 1.00 71.38 307 PRO A CA 1
ATOM 2499 C C . PRO A 1 307 ? -22.655 21.901 -49.850 1.00 71.38 307 PRO A C 1
ATOM 2501 O O . PRO A 1 307 ? -23.287 20.909 -49.476 1.00 71.38 307 PRO A O 1
ATOM 2504 N N . GLN A 1 308 ? -23.142 23.137 -49.784 1.00 78.31 308 GLN A N 1
ATOM 2505 C CA . GLN A 1 308 ? -24.533 23.433 -49.470 1.00 78.31 308 GLN A CA 1
ATOM 2506 C C . GLN A 1 308 ? -25.306 23.550 -50.787 1.00 78.31 308 GLN A C 1
ATOM 2508 O O . GLN A 1 308 ? -24.735 24.020 -51.773 1.00 78.31 308 GLN A O 1
ATOM 2513 N N . PRO A 1 309 ? -26.578 23.127 -50.830 1.00 83.62 309 PRO A N 1
ATOM 2514 C CA . PRO A 1 309 ? -27.393 23.321 -52.019 1.00 83.62 309 PRO A CA 1
ATOM 2515 C C . PRO A 1 309 ? -27.581 24.817 -52.287 1.00 83.62 309 PRO A C 1
ATOM 2517 O O . PRO A 1 309 ? -27.721 25.608 -51.353 1.00 83.62 309 PRO A O 1
ATOM 2520 N N . LEU A 1 310 ? -27.611 25.1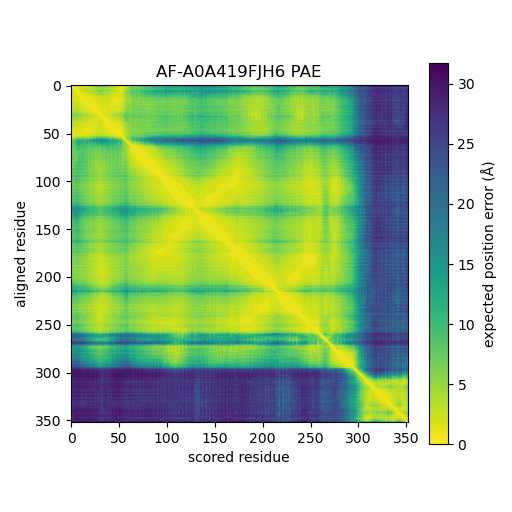82 -53.566 1.00 84.06 310 LEU A N 1
ATOM 2521 C CA . LEU A 1 310 ? -27.841 26.548 -54.040 1.00 84.06 310 LEU A CA 1
ATOM 2522 C C . LEU A 1 310 ? -29.232 27.046 -53.632 1.00 84.06 310 LEU A C 1
ATOM 2524 O O . LEU A 1 310 ? -29.404 28.214 -53.295 1.00 84.06 310 LEU A O 1
ATOM 2528 N N . ALA A 1 311 ? -30.214 26.143 -53.613 1.00 83.94 311 ALA A N 1
ATOM 2529 C CA . ALA A 1 311 ? -31.567 26.430 -53.161 1.00 83.94 311 ALA A CA 1
ATOM 2530 C C . ALA A 1 311 ? -32.233 25.183 -52.569 1.00 83.94 311 ALA A C 1
ATOM 2532 O O . ALA A 1 311 ? -31.957 24.053 -52.982 1.00 83.94 311 ALA A O 1
ATOM 2533 N N . LYS A 1 312 ? -33.148 25.395 -51.618 1.00 86.31 312 LYS A N 1
ATOM 2534 C CA . LYS A 1 312 ? -34.038 24.356 -51.089 1.00 86.31 312 LYS A CA 1
ATOM 2535 C C . LYS A 1 312 ? -35.487 24.756 -51.327 1.00 86.31 312 LYS A C 1
ATOM 2537 O O . LYS A 1 312 ? -35.894 25.840 -50.916 1.00 86.31 312 LYS A O 1
ATOM 2542 N N . VAL A 1 313 ? -36.263 23.869 -51.935 1.00 82.56 313 VAL A N 1
ATOM 2543 C CA . VAL A 1 313 ? -37.716 24.008 -52.052 1.00 82.56 313 VAL A CA 1
ATOM 2544 C C . VAL A 1 313 ? -38.358 23.297 -50.853 1.00 82.56 313 VAL A C 1
ATOM 2546 O O . VAL A 1 313 ? -38.075 22.111 -50.638 1.00 82.56 313 VAL A O 1
ATOM 2549 N N . PRO A 1 314 ? -39.186 23.989 -50.049 1.00 78.00 314 PRO A N 1
ATOM 2550 C CA . PRO A 1 314 ? -39.807 23.404 -48.866 1.00 78.00 314 PRO A CA 1
ATOM 2551 C C . PRO A 1 314 ? -40.716 22.226 -49.235 1.00 78.00 314 PRO A C 1
ATOM 2553 O O . PRO A 1 314 ? -41.376 22.222 -50.274 1.00 78.00 314 PRO A O 1
ATOM 2556 N N . SER A 1 315 ? -40.762 21.211 -48.373 1.00 78.19 315 SER A N 1
ATOM 2557 C CA . SER A 1 315 ? -41.685 20.088 -48.529 1.00 78.19 315 SER A CA 1
ATOM 2558 C C . SER A 1 315 ? -43.101 20.471 -48.070 1.00 78.19 315 SER A C 1
ATOM 2560 O O . SER A 1 315 ? -43.279 21.306 -47.186 1.00 78.19 315 SER A O 1
ATOM 2562 N N . GLY A 1 316 ? -44.125 19.866 -48.685 1.00 77.25 316 GLY A N 1
ATOM 2563 C CA . GLY A 1 316 ? -45.536 20.064 -48.313 1.00 77.25 316 GLY A CA 1
ATOM 2564 C C . GLY A 1 316 ? -46.343 21.029 -49.191 1.00 77.25 316 GLY A C 1
ATOM 2565 O O . GLY A 1 316 ? -47.527 21.214 -48.923 1.00 77.25 316 GLY A O 1
ATOM 2566 N N . ILE A 1 317 ? -45.748 21.600 -50.244 1.00 82.88 317 ILE A N 1
ATOM 2567 C CA . ILE A 1 317 ? -46.467 22.398 -51.253 1.00 82.88 317 ILE A CA 1
ATOM 2568 C C . ILE A 1 317 ? -46.998 21.526 -52.413 1.00 82.88 317 ILE A C 1
ATOM 2570 O O . ILE A 1 317 ? -46.433 20.460 -52.689 1.00 82.88 317 ILE A O 1
ATOM 2574 N N . PRO A 1 318 ? -48.084 21.938 -53.101 1.00 86.50 318 PRO A N 1
ATOM 2575 C CA . PRO A 1 318 ? -48.625 21.218 -54.254 1.00 86.50 318 PRO A CA 1
ATOM 2576 C C . PRO A 1 318 ? -47.587 21.023 -55.367 1.00 86.50 318 PRO A C 1
ATOM 2578 O O . PRO A 1 318 ? -46.775 21.904 -55.639 1.00 86.50 318 PRO A O 1
ATOM 2581 N N . ILE A 1 319 ? -47.649 19.891 -56.077 1.00 80.38 319 ILE A N 1
ATOM 2582 C CA . ILE A 1 319 ? -46.675 19.538 -57.131 1.00 80.38 319 ILE A CA 1
ATOM 2583 C C . ILE A 1 319 ? -46.601 20.607 -58.232 1.00 80.38 319 ILE A C 1
ATOM 2585 O O . ILE A 1 319 ? -45.520 20.871 -58.749 1.00 80.38 319 ILE A O 1
ATOM 2589 N N . SER A 1 320 ? -47.717 21.259 -58.567 1.00 83.50 320 SER A N 1
ATOM 2590 C CA . SER A 1 320 ? -47.740 22.356 -59.542 1.00 83.50 320 SER A CA 1
ATOM 2591 C C . SER A 1 320 ? -46.884 23.551 -59.111 1.00 83.50 320 SER A C 1
ATOM 2593 O O . SER A 1 320 ? -46.203 24.144 -59.943 1.00 83.50 320 SER A O 1
ATOM 2595 N N . GLU A 1 321 ? -46.873 23.874 -57.815 1.00 81.88 321 GLU A N 1
ATOM 2596 C CA . GLU A 1 321 ? -46.052 24.952 -57.253 1.00 81.88 321 GLU A CA 1
ATOM 2597 C C . GLU A 1 321 ? -44.581 24.535 -57.172 1.00 81.88 321 GLU A C 1
ATOM 2599 O O . GLU A 1 321 ? -43.708 25.321 -57.528 1.00 81.88 321 GLU A O 1
ATOM 2604 N N . VAL A 1 322 ? -44.301 23.271 -56.825 1.00 82.38 322 VAL A N 1
ATOM 2605 C CA . VAL A 1 322 ? -42.936 22.714 -56.873 1.00 82.38 322 VAL A CA 1
ATOM 2606 C C . VAL A 1 322 ? -42.350 22.826 -58.280 1.00 82.38 322 VAL A C 1
ATOM 2608 O O . VAL A 1 322 ? -41.220 23.279 -58.433 1.00 82.38 322 VAL A O 1
ATOM 2611 N N . VAL A 1 323 ? -43.103 22.440 -59.315 1.00 83.25 323 VAL A N 1
ATOM 2612 C CA . VAL A 1 323 ? -42.637 22.497 -60.712 1.00 83.25 323 VAL A CA 1
ATOM 2613 C C . VAL A 1 323 ? -42.390 23.940 -61.152 1.00 83.25 323 VAL A C 1
ATOM 2615 O O . VAL A 1 323 ? -41.371 24.205 -61.789 1.00 83.25 323 VAL A O 1
ATOM 2618 N N . SER A 1 324 ? -43.263 24.880 -60.773 1.00 86.06 324 SER A N 1
ATOM 2619 C CA . SER A 1 324 ? -43.068 26.306 -61.074 1.00 86.06 324 SER A CA 1
ATOM 2620 C C . SER A 1 324 ? -41.801 26.851 -60.412 1.00 86.06 324 SER A C 1
ATOM 2622 O O . SER A 1 324 ? -40.958 27.438 -61.086 1.00 86.06 324 SER A O 1
ATOM 2624 N N . MET A 1 325 ? -41.615 26.581 -59.115 1.00 83.81 325 MET A N 1
ATOM 2625 C CA . MET A 1 325 ? -40.439 27.031 -58.365 1.00 83.81 325 MET A CA 1
ATOM 2626 C C . MET A 1 325 ? -39.144 26.407 -58.889 1.00 83.81 325 MET A C 1
ATOM 2628 O O . MET A 1 325 ? -38.136 27.096 -59.005 1.00 83.81 325 MET A O 1
ATOM 2632 N N . LEU A 1 326 ? -39.154 25.118 -59.240 1.00 84.50 326 LEU A N 1
ATOM 2633 C CA . LEU A 1 326 ? -37.987 24.467 -59.836 1.00 84.50 326 LEU A CA 1
ATOM 2634 C C . LEU A 1 326 ? -37.662 25.046 -61.216 1.00 84.50 326 LEU A C 1
ATOM 2636 O O . LEU A 1 326 ? -36.489 25.231 -61.519 1.00 84.50 326 LEU A O 1
ATOM 2640 N N . THR A 1 327 ? -38.671 25.395 -62.018 1.00 84.38 327 THR A N 1
ATOM 2641 C CA . THR A 1 327 ? -38.468 26.021 -63.336 1.00 84.38 327 THR A CA 1
ATOM 2642 C C . THR A 1 327 ? -37.844 27.412 -63.201 1.00 84.38 327 THR A C 1
ATOM 2644 O O . THR A 1 327 ? -36.910 27.742 -63.929 1.00 84.38 327 THR A O 1
ATOM 2647 N N . GLU A 1 328 ? -38.302 28.218 -62.239 1.00 85.62 328 GLU A N 1
ATOM 2648 C CA . GLU A 1 328 ? -37.716 29.534 -61.951 1.00 85.62 328 GLU A CA 1
ATOM 2649 C C . GLU A 1 328 ? -36.279 29.428 -61.428 1.00 85.62 328 GLU A C 1
ATOM 2651 O O . GLU A 1 328 ? -35.395 30.156 -61.882 1.00 85.62 328 GLU A O 1
ATOM 2656 N N . LEU A 1 329 ? -36.024 28.493 -60.510 1.00 85.44 329 LEU A N 1
ATOM 2657 C CA . LEU A 1 329 ? -34.690 28.259 -59.956 1.00 85.44 329 LEU A CA 1
ATOM 2658 C C . LEU A 1 329 ? -33.713 27.717 -61.009 1.00 85.44 329 LEU A C 1
ATOM 2660 O O . LEU A 1 329 ? -32.545 28.096 -61.010 1.00 85.44 329 LEU A O 1
ATOM 2664 N N . GLN A 1 330 ? -34.185 26.885 -61.938 1.00 83.00 330 GLN A N 1
ATOM 2665 C CA . GLN A 1 330 ? -33.372 26.349 -63.029 1.00 83.00 330 GLN A CA 1
ATOM 2666 C C . GLN A 1 330 ? -33.112 27.389 -64.130 1.00 83.00 330 GLN A C 1
ATOM 2668 O O . GLN A 1 330 ? -32.060 27.362 -64.758 1.00 83.00 330 GLN A O 1
ATOM 2673 N N . ALA A 1 331 ? -34.001 28.371 -64.320 1.00 85.56 331 ALA A N 1
ATOM 2674 C CA . ALA A 1 331 ? -33.713 29.530 -65.169 1.00 85.56 331 ALA A CA 1
ATOM 2675 C C . ALA A 1 331 ? -32.615 30.434 -64.572 1.00 85.56 331 ALA A C 1
ATOM 2677 O O . ALA A 1 331 ? -31.833 31.027 -65.314 1.00 85.56 331 ALA A O 1
ATOM 2678 N N . GLN A 1 332 ? -32.543 30.532 -63.239 1.00 83.81 332 GLN A N 1
ATOM 2679 C CA . GLN A 1 332 ? -31.503 31.289 -62.527 1.00 83.81 332 GLN A CA 1
ATOM 2680 C C . GLN A 1 332 ? -30.171 30.529 -62.443 1.00 83.81 332 GLN A C 1
ATOM 2682 O O . GLN A 1 332 ? -29.109 31.151 -62.420 1.00 83.81 332 GLN A O 1
ATOM 2687 N N . HIS A 1 333 ? -30.223 29.195 -62.438 1.00 85.38 333 HIS A N 1
ATOM 2688 C CA . HIS A 1 333 ? -29.058 28.315 -62.397 1.00 85.38 333 HIS A CA 1
ATOM 2689 C C . HIS A 1 333 ? -29.165 27.225 -63.481 1.00 85.38 333 HIS A C 1
ATOM 2691 O O . HIS A 1 333 ? -29.544 26.093 -63.169 1.00 85.38 333 HIS A O 1
ATOM 2697 N N . PRO A 1 334 ? -28.830 27.550 -64.748 1.00 83.31 334 PRO A N 1
ATOM 2698 C CA . PRO A 1 334 ? -29.052 26.663 -65.896 1.00 83.31 334 PRO A CA 1
ATOM 2699 C C . PRO A 1 334 ? -28.328 25.318 -65.798 1.00 83.31 334 PRO A C 1
ATOM 2701 O O . PRO A 1 334 ? -28.842 24.305 -66.267 1.00 83.31 334 PRO A O 1
ATOM 2704 N N . ASP A 1 335 ? -27.165 25.313 -65.148 1.00 84.81 335 ASP A N 1
ATOM 2705 C CA . ASP A 1 335 ? -26.291 24.145 -65.039 1.00 84.81 335 ASP A CA 1
ATOM 2706 C C . ASP A 1 335 ? -26.530 23.337 -63.751 1.00 84.81 335 ASP A C 1
ATOM 2708 O O . ASP A 1 335 ? -25.839 22.359 -63.490 1.00 84.81 335 ASP A O 1
ATOM 2712 N N . ALA A 1 336 ? -27.492 23.728 -62.911 1.00 85.12 336 ALA A N 1
ATOM 2713 C CA . ALA A 1 336 ? -27.688 23.096 -61.613 1.00 85.12 336 ALA A CA 1
ATOM 2714 C C . ALA A 1 336 ? -28.539 21.814 -61.687 1.00 85.12 336 ALA A C 1
ATOM 2716 O O . ALA A 1 336 ? -29.544 21.731 -62.398 1.00 85.12 336 ALA A O 1
ATOM 2717 N N . GLU A 1 337 ? -28.168 20.811 -60.890 1.00 86.75 337 GLU A N 1
ATOM 2718 C CA . GLU A 1 337 ? -28.879 19.539 -60.788 1.00 86.75 337 GLU A CA 1
ATOM 2719 C C . GLU A 1 337 ? -29.932 19.568 -59.678 1.00 86.75 337 GLU A C 1
ATOM 2721 O O . GLU A 1 337 ? -29.653 19.904 -58.523 1.00 86.75 337 GLU A O 1
ATOM 2726 N N . VAL A 1 338 ? -31.146 19.123 -59.999 1.00 85.31 338 VAL A N 1
ATOM 2727 C CA . VAL A 1 338 ? -32.203 18.913 -59.006 1.00 85.31 338 VAL A CA 1
ATOM 2728 C C . VAL A 1 338 ? -32.004 17.552 -58.341 1.00 85.31 338 VAL A C 1
ATOM 2730 O O . VAL A 1 338 ? -32.038 16.510 -58.997 1.00 85.31 338 VAL A O 1
ATOM 2733 N N . ARG A 1 339 ? -31.852 17.538 -57.016 1.00 86.19 339 ARG A N 1
ATOM 2734 C CA . ARG A 1 339 ? -31.736 16.319 -56.206 1.00 86.19 339 ARG A CA 1
ATOM 2735 C C . ARG A 1 339 ? -32.824 16.276 -55.142 1.00 86.19 339 ARG A C 1
ATOM 2737 O O . ARG A 1 339 ? -33.289 17.299 -54.647 1.00 86.19 339 ARG A O 1
ATOM 2744 N N . ARG A 1 340 ? -33.228 15.065 -54.760 1.00 81.00 340 ARG A N 1
ATOM 2745 C CA . ARG A 1 340 ? -34.190 14.858 -53.672 1.00 81.00 340 ARG A CA 1
ATOM 2746 C C . ARG A 1 340 ? -33.455 14.785 -52.335 1.00 81.00 340 ARG A C 1
ATOM 2748 O O . ARG A 1 340 ? -32.551 13.967 -52.168 1.00 81.00 340 ARG A O 1
ATOM 2755 N N . ALA A 1 341 ? -33.859 15.620 -51.387 1.00 79.44 341 ALA A N 1
ATOM 2756 C CA . ALA A 1 341 ? -33.283 15.675 -50.051 1.00 79.44 341 ALA A CA 1
ATOM 2757 C C . ALA A 1 341 ? -33.812 14.558 -49.138 1.00 79.44 341 ALA A C 1
ATOM 2759 O O . ALA A 1 341 ? -34.850 13.939 -49.393 1.00 79.44 341 ALA A O 1
ATOM 2760 N N . LYS A 1 342 ? -33.097 14.306 -48.033 1.00 77.44 342 LYS A N 1
ATOM 2761 C CA . LYS A 1 342 ? -33.456 13.271 -47.041 1.00 77.44 342 LYS A CA 1
ATOM 2762 C C . LYS A 1 342 ? -34.789 13.530 -46.329 1.00 77.44 342 LYS A C 1
ATOM 2764 O O . LYS A 1 342 ? -35.379 12.589 -45.813 1.00 77.44 342 LYS A O 1
ATOM 2769 N N . ASP A 1 343 ? -35.256 14.772 -46.301 1.00 77.62 343 ASP A N 1
ATOM 2770 C CA . ASP A 1 343 ? -36.530 15.210 -45.719 1.00 77.62 343 ASP A CA 1
ATOM 2771 C C . ASP A 1 343 ? -37.679 15.260 -46.748 1.00 77.62 343 ASP A C 1
ATOM 2773 O O . ASP A 1 343 ? -38.728 15.843 -46.480 1.00 77.62 343 ASP A O 1
ATOM 2777 N N . ASN A 1 344 ? -37.500 14.632 -47.920 1.00 76.75 344 ASN A N 1
ATOM 2778 C CA . ASN A 1 344 ? -38.412 14.691 -49.068 1.00 76.75 344 ASN A CA 1
ATOM 2779 C C . ASN A 1 344 ? -38.604 16.097 -49.671 1.00 76.75 344 ASN A C 1
ATOM 2781 O O . ASN A 1 344 ? -39.529 16.284 -50.463 1.00 76.75 344 ASN A O 1
ATOM 2785 N N . GLY A 1 345 ? -37.740 17.062 -49.342 1.00 80.12 345 GLY A N 1
ATOM 2786 C CA . GLY A 1 345 ? -37.622 18.317 -50.082 1.00 80.12 345 GLY A CA 1
ATOM 2787 C C . GLY A 1 345 ? -36.893 18.142 -51.418 1.00 80.12 345 GLY A C 1
ATOM 2788 O O . GLY A 1 345 ? -36.279 17.103 -51.687 1.00 80.12 345 GLY A O 1
ATOM 2789 N N . TRP A 1 346 ? -36.944 19.177 -52.254 1.00 83.06 346 TRP A N 1
ATOM 2790 C CA . TRP A 1 346 ? -36.159 19.254 -53.488 1.00 83.06 346 TRP A CA 1
ATOM 2791 C C . TRP A 1 346 ? -35.038 20.276 -53.301 1.00 83.06 346 TRP A C 1
ATOM 2793 O O . TRP A 1 346 ? -35.277 21.386 -52.832 1.00 83.06 346 TRP A O 1
ATOM 2803 N N . GLU A 1 347 ? -33.810 19.896 -53.634 1.00 87.50 347 GLU A N 1
ATOM 2804 C CA . GLU A 1 347 ? -32.616 20.728 -53.491 1.00 87.50 347 GLU A CA 1
ATOM 2805 C C . GLU A 1 347 ? -31.948 20.925 -54.848 1.00 87.50 347 GLU A C 1
ATOM 2807 O O . GLU A 1 347 ? -31.829 19.979 -55.627 1.00 87.50 347 GLU A O 1
ATOM 2812 N N . LEU A 1 348 ? -31.482 22.143 -55.110 1.00 87.00 348 LEU A N 1
ATOM 2813 C CA . LEU A 1 348 ? -30.722 22.477 -56.309 1.00 87.00 348 LEU A CA 1
ATOM 2814 C C . LEU A 1 348 ? -29.227 22.492 -55.980 1.00 87.00 348 LEU A C 1
ATOM 2816 O O . LEU A 1 348 ? -28.811 23.157 -55.030 1.00 87.00 348 LEU A O 1
ATOM 2820 N N . TRP A 1 349 ? -28.423 21.762 -56.743 1.00 85.75 349 TRP A N 1
ATOM 2821 C CA . TRP A 1 349 ? -26.990 21.582 -56.509 1.00 85.75 349 TRP A CA 1
ATOM 2822 C C . TRP A 1 349 ? -26.180 22.089 -57.697 1.00 85.75 349 TRP A C 1
ATOM 2824 O O . TRP A 1 349 ? -26.607 21.942 -58.836 1.00 85.75 349 TRP A O 1
ATOM 2834 N N . SER A 1 350 ? -25.000 22.655 -57.440 1.00 82.50 350 SER A N 1
ATOM 2835 C CA . SER A 1 350 ? -24.035 22.916 -58.515 1.00 82.50 350 SER A CA 1
ATOM 2836 C C . SER A 1 350 ? -23.642 21.592 -59.181 1.00 82.50 350 SER A C 1
ATOM 2838 O O . SER A 1 350 ? -23.547 20.576 -58.491 1.00 82.50 350 SER A O 1
ATOM 2840 N N . SER A 1 351 ? -23.409 21.597 -60.492 1.00 71.56 351 SER A N 1
ATOM 2841 C CA . SER A 1 351 ? -22.975 20.426 -61.275 1.00 71.56 351 SER A CA 1
ATOM 2842 C C . SER A 1 351 ? -21.525 19.984 -61.022 1.00 71.56 351 SER A C 1
ATOM 2844 O O . SER A 1 351 ? -21.073 19.032 -61.655 1.00 71.56 351 SER A O 1
ATOM 2846 N N . ASP A 1 352 ? -20.818 20.657 -60.108 1.00 60.91 352 ASP A N 1
ATOM 2847 C CA . ASP A 1 352 ? -19.405 20.433 -59.767 1.00 60.91 352 ASP A CA 1
ATOM 2848 C C . ASP A 1 352 ? -19.217 19.616 -58.479 1.00 60.91 352 ASP A C 1
ATOM 2850 O O . ASP A 1 352 ? -19.880 19.931 -57.455 1.00 60.91 352 ASP A O 1
#

Mean predicted aligned error: 11.27 Å

Foldseek 3Di:
DKDFDVPQPDDPVLLVVLVVVLVVLVVVCVLVVCSCVVCVVSNVVSVVNNVRMDDPPPDDDDDDPVNVVVVVVVVVVVVVVVVVVVLVQLVVLLVVADPVLLLLLLQLLLLVLLLLLLVVQLVCLVVCNVPVPDDPVVSVVSNVVSVVSNVVSVVSNVVSCVVNPDSQPHAHNRRDGLLVLLVVLLVVLSVVLNVLLVVLVVVLVVLVVCQVVDDDPVVNVVSVVVNVLSVQLNVVSVPDDRDDSVQCGSQHSHGSVLCNHQDAGSVGGSHNDCSRDVVVVVVVVVVVVVVVVVVPPDDPPPPDPDFDFPDKDDPDDDPVVVVVVVVVVCVVVVQWDWDQDPVRIITTHHPD

Sequence (352 aa):
MWKPRPGATASGDEFIAARALFASLHEEALWNPWVLDDRASEIEQAKAVMEQWTRAEPRLKQMTRKELKQLLAREREEFAAQQTEANSRREIRRALYDPQRDQARLALLEQEAWLTMQQCDRQQLLDGTGFPAMQADRRAIAVKECDTAIARIRPLVDRTRAEIGDPETVIDQQGWLPAERRERSLSRFSWERREAIRQLRVEVVALEGAFPDIRGRKERADARRALAEQQARLDEWVAIPALTSEQMCSECQRPAAWHLTGLLTAIGWQAPCLAWPYWSDRIRQAREMLLDRARRSDPIEAPRARPQPLAKVPSGIPISEVVSMLTELQAQHPDAEVRRAKDNGWELWSSD

Radius of gyration: 35.24 Å; Cα contacts (8 Å, |Δi|>4): 332; chains: 1; bounding box: 77×56×113 Å

Secondary structure (DSSP, 8-state):
-EEEPTT--S-HHHHHHHHHHHHHHHHHHHH-TTHHHHTHHHHHHHHHHHHTEEE--TT-PPPPHHHHHHHHHHHHHHHHHHHHHHHHHHHHHHTT--HHHHHHHHHHHHHHHHHHHHHHHHHHHHHSSS-TT--HHHHHHHHHHHHHHHHHHHHHHHHHHHHH--GGG---TTS--HHHHHHHHHHHHHHHHHHHHHHHHHHHHHHHHHGGG---HHHHHHHHHHHHHHHHHHHHHHHPPPPPGGGB-SSSSSBGGGGSS--EETTEE--S-TTSHHHHHHHHHHHHHHHHHHHHS---PPP-PPPPPSEEEPTTS-HHHHHHHHHHHHHHSTTPEEEE-TTS-EEEE---

Solvent-accessible surface area (backbone atoms only — not comparable to full-atom values): 19433 Å² total; per-residue (Å²): 100,75,39,74,41,93,88,48,83,72,50,73,65,57,35,50,50,24,52,52,50,51,52,50,49,54,59,48,24,77,74,40,61,59,49,54,68,79,40,37,68,58,48,52,51,24,47,58,46,48,66,34,43,40,81,59,51,95,78,72,72,78,76,48,76,65,56,49,51,51,50,56,50,50,52,49,52,55,51,50,51,53,52,52,50,52,49,52,55,23,58,59,41,29,78,68,43,43,70,68,55,37,50,48,42,38,48,34,57,46,43,50,36,53,41,49,30,35,52,50,53,33,48,24,52,74,75,31,73,74,49,68,87,57,55,68,71,60,42,55,51,52,39,51,51,28,53,52,50,39,66,60,40,51,64,51,39,55,52,45,41,68,73,61,52,61,68,68,73,46,34,38,88,79,15,44,37,35,67,60,35,4,45,53,18,39,58,50,32,58,49,51,51,52,51,51,45,55,52,36,54,52,52,41,53,51,48,62,68,50,52,81,77,53,82,50,74,65,61,42,51,52,50,52,51,52,40,54,51,44,45,52,28,37,52,55,62,66,67,56,69,88,76,57,39,87,51,27,23,51,77,45,60,46,52,42,70,42,35,47,66,66,43,77,51,80,87,41,78,25,47,62,56,73,72,21,60,69,57,35,50,50,52,49,51,52,50,52,53,50,51,53,49,62,70,65,52,67,79,78,72,72,76,74,78,72,88,72,61,81,41,74,47,77,64,90,66,58,69,72,57,53,52,51,53,50,54,56,50,37,69,76,35,77,70,43,42,82,43,79,40,99,82,69,21,45,29,32,28,70,78,119

pLDDT: mean 89.73, std 9.16, range [56.28, 98.44]